Protein 2OI8 (pdb70)

Nearest PDB structures (foldseek):
  2oi8-assembly1_A-2  TM=1.004E+00  e=3.801E-26  Streptomyces coelicolor
  6o6o-assembly1_B  TM=7.204E-01  e=3.032E-04  Mycobacterium tuberculosis
  6wai-assembly1_A  TM=6.339E-01  e=1.138E-02  Vibrio vulnificus
  2hku-assembly1_B  TM=5.748E-01  e=3.021E-02  Rhodococcus jostii RHA1
  9b7y-assembly1_D  TM=5.930E-01  e=1.939E-01  Mycobacterium tuberculosis H37Rv

CATH classification: 1.10.357.10

Sequence (199 aa):
TPRERYRTQVRAEIKDHAWEQIATAGASALSLNAIAKRGSGPALYRYFDGRDELITELIRDAYRSQADSLRAAAASGADLAGLAHALRAWALDDPQRYFLIFGTPVPGYRAPDDITEIAAETAVIVDACAAGTDGAFDAHLDTHRQWADRPAPSSALHRALSFWSRLHGVLSLELAGQFTGGFDSALLFEAELKDLLGP

Foldseek 3Di:
DDDVVVLVVVLVVLLVVQLVCCVPPNQLSRDLVVSCVCPDSVVSCVSPVDSLSSLQVLLLVLLVVLLVLQVVQVVVVHALVSSLVSNLCSCVVDVSSVCSHVNDDRPPHDYDPCSVVSNLSVLSQLVRLVCLDDDDVLVVVVVPPPSHVPPDRSVSVVLSVLSVVQSVVLSVCVSVVPVPPDDDSVVVSVVSSVVSPVD

Structure (mmCIF, N/CA/C/O backbone):
data_2OI8
#
_entry.id   2OI8
#
_cell.length_a   57.434
_cell.length_b   57.434
_cell.length_c   243.668
_cell.angle_alpha   90.00
_cell.angle_beta   90.00
_cell.angle_gamma   120.00
#
_symmetry.space_group_name_H-M   'P 65 2 2'
#
loop_
_entity.id
_entity.type
_entity.pdbx_description
1 polymer 'Putative regulatory protein SCO4313'
2 water water
#
loop_
_atom_site.group_PDB
_atom_site.id
_atom_site.type_symbol
_atom_site.label_atom_id
_atom_site.label_alt_id
_atom_site.label_comp_id
_atom_site.label_asym_id
_atom_site.label_entity_id
_atom_site.label_seq_id
_atom_site.pdbx_PDB_ins_code
_atom_site.Cartn_x
_atom_site.Cartn_y
_atom_site.Cartn_z
_atom_site.occupancy
_atom_site.B_iso_or_equiv
_atom_site.auth_seq_id
_atom_site.auth_comp_id
_atom_site.auth_asym_id
_atom_site.auth_atom_id
_atom_site.pdbx_PDB_model_num
ATOM 1 N N . THR A 1 8 ? -1.221 9.168 113.764 1.00 29.58 8 THR A N 1
ATOM 2 C CA . THR A 1 8 ? -1.161 9.257 112.268 1.00 29.46 8 THR A CA 1
ATOM 3 C C . THR A 1 8 ? -2.132 10.295 111.630 1.00 29.66 8 THR A C 1
ATOM 4 O O . THR A 1 8 ? -1.670 11.179 110.900 1.00 29.98 8 THR A O 1
ATOM 6 N N . PRO A 1 9 ? -3.466 10.189 111.895 1.00 29.51 9 PRO A N 1
ATOM 7 C CA . PRO A 1 9 ? -4.523 11.029 111.269 1.00 28.79 9 PRO A CA 1
ATOM 8 C C . PRO A 1 9 ? -4.422 12.549 111.390 1.00 27.75 9 PRO A C 1
ATOM 9 O O . PRO A 1 9 ? -3.689 13.081 112.235 1.00 27.05 9 PRO A O 1
ATOM 13 N N . ARG A 1 10 ? -5.217 13.199 110.534 1.00 26.68 10 ARG A N 1
ATOM 14 C CA . ARG A 1 10 ? 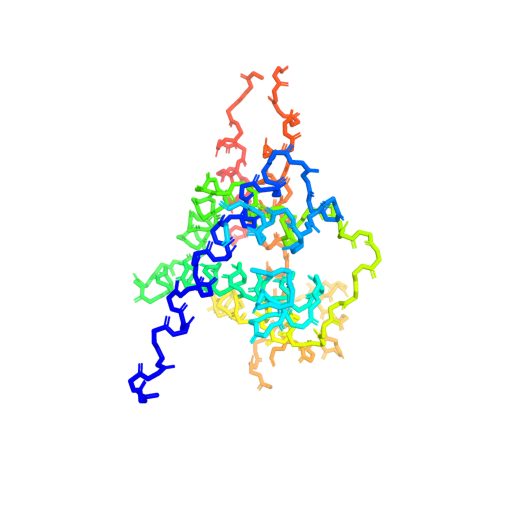-5.279 14.649 110.330 1.00 25.80 10 ARG A CA 1
ATOM 15 C C . ARG A 1 10 ? -5.520 15.479 111.606 1.00 25.10 10 ARG A C 1
ATOM 16 O O . ARG A 1 10 ? -4.692 16.331 111.947 1.00 24.68 10 ARG A O 1
ATOM 24 N N . GLU A 1 11 ? -6.627 15.222 112.315 1.00 24.42 11 GLU A N 1
ATOM 25 C CA . GLU A 1 11 ? -6.899 15.849 113.625 1.00 23.82 11 GLU A CA 1
ATOM 26 C C . GLU A 1 11 ? -5.710 15.666 114.582 1.00 23.22 11 GLU A C 1
ATOM 27 O O . GLU A 1 11 ? -5.870 15.646 115.795 1.00 23.39 11 GLU A O 1
ATOM 33 N N . ARG A 1 12 ? -4.509 15.521 114.036 1.00 22.47 12 ARG A N 1
ATOM 34 C CA . ARG A 1 12 ? -3.323 15.572 114.880 1.00 21.34 12 ARG A CA 1
ATOM 35 C C . ARG A 1 12 ? -2.386 16.763 114.560 1.00 20.43 12 ARG A C 1
ATOM 36 O O . ARG A 1 12 ? -1.152 16.676 114.618 1.00 19.68 12 ARG A O 1
ATOM 44 N N . TYR A 1 13 ? -3.067 17.873 114.217 1.00 18.95 13 TYR A N 1
ATOM 45 C CA . TYR A 1 13 ? -2.658 19.253 114.477 1.00 16.77 13 TYR A CA 1
ATOM 46 C C . TYR A 1 13 ? -2.871 19.576 115.966 1.00 16.63 13 TYR A C 1
ATOM 47 O O . TYR A 1 13 ? -2.430 20.631 116.457 1.00 16.21 13 TYR A O 1
ATOM 56 N N . ARG A 1 14 ? -3.610 18.713 116.669 1.00 16.07 14 ARG A N 1
ATOM 57 C CA . ARG A 1 14 ? -3.679 18.784 118.124 1.00 15.89 14 ARG A CA 1
ATOM 58 C C . ARG A 1 14 ? -2.273 18.767 118.722 1.00 15.24 14 ARG A C 1
ATOM 59 O O . ARG A 1 14 ? -1.995 19.508 119.657 1.00 14.60 14 ARG A O 1
ATOM 67 N N . THR A 1 15 ? -1.389 17.933 118.169 1.00 14.53 15 THR A N 1
ATOM 68 C CA . THR A 1 15 ? -0.023 17.873 118.648 1.00 14.69 15 THR A CA 1
ATOM 69 C C . THR A 1 15 ? 0.630 19.242 118.589 1.00 15.18 15 THR A C 1
ATOM 70 O O . THR A 1 15 ? 1.381 19.613 119.510 1.00 15.77 15 THR A O 1
ATOM 74 N N . GLN A 1 16 ? 0.321 20.002 117.541 1.00 14.79 16 GLN A N 1
ATOM 75 C CA . GLN A 1 16 ? 0.874 21.344 117.404 1.00 15.35 16 GLN A CA 1
ATOM 76 C C . GLN A 1 16 ? 0.284 22.406 118.333 1.00 15.40 16 GLN A C 1
ATOM 77 O O . GLN A 1 16 ? 1.014 23.284 118.809 1.00 15.73 16 GLN A O 1
ATOM 83 N N . VAL A 1 17 ? -1.014 22.346 118.610 1.00 15.25 17 VAL A N 1
ATOM 84 C CA . VAL A 1 17 ? -1.540 23.295 119.575 1.00 15.12 17 VAL A CA 1
ATOM 85 C C . VAL A 1 17 ? -1.001 22.969 120.980 1.00 15.03 17 VAL A C 1
ATOM 86 O O . VAL A 1 17 ? -0.518 23.856 121.687 1.00 14.61 17 VAL A O 1
ATOM 90 N N . ARG A 1 18 ? -0.987 21.686 121.328 1.00 15.06 18 ARG A N 1
ATOM 91 C CA . ARG A 1 18 ? -0.334 21.242 122.558 1.00 15.34 18 ARG A CA 1
ATOM 92 C C . ARG A 1 18 ? 1.096 21.790 122.662 1.00 14.87 18 ARG A C 1
ATOM 93 O O . ARG A 1 18 ? 1.532 22.193 123.742 1.00 14.06 18 ARG A O 1
ATOM 101 N N . ALA A 1 19 ? 1.800 21.838 121.522 1.00 14.77 19 ALA A N 1
ATOM 102 C CA . ALA A 1 19 ? 3.150 22.399 121.484 1.00 14.40 19 ALA A CA 1
ATOM 103 C C . ALA A 1 19 ? 3.138 23.893 121.795 1.00 14.57 19 ALA A C 1
ATOM 104 O O . ALA A 1 19 ? 4.019 24.372 122.494 1.00 14.65 19 ALA A O 1
ATOM 106 N N . GLU A 1 20 ? 2.131 24.619 121.310 1.00 14.95 20 GLU A N 1
ATOM 107 C CA . GLU A 1 20 ? 1.955 26.014 121.706 1.00 16.15 20 GLU A CA 1
ATOM 108 C C . GLU A 1 20 ? 1.614 26.167 123.186 1.00 16.34 20 GLU A C 1
ATOM 109 O O . GLU A 1 20 ? 2.130 27.077 123.846 1.00 16.60 20 GLU A O 1
ATOM 115 N N . ILE A 1 21 ? 0.735 25.290 123.692 1.00 16.46 21 ILE A N 1
ATOM 116 C CA . ILE A 1 21 ? 0.359 25.298 125.097 1.00 16.65 21 ILE A CA 1
ATOM 117 C C . ILE A 1 21 ? 1.627 25.140 125.915 1.00 16.69 21 ILE A C 1
ATOM 118 O O . ILE A 1 21 ? 1.871 25.921 126.837 1.00 16.22 21 ILE A O 1
ATOM 123 N N . LYS A 1 22 ? 2.417 24.119 125.559 1.00 16.50 22 LYS A N 1
ATOM 124 C CA . LYS A 1 22 ? 3.641 23.782 126.279 1.00 16.33 22 LYS A CA 1
ATOM 125 C C . LYS A 1 22 ? 4.626 24.926 126.238 1.00 17.04 22 LYS A C 1
ATOM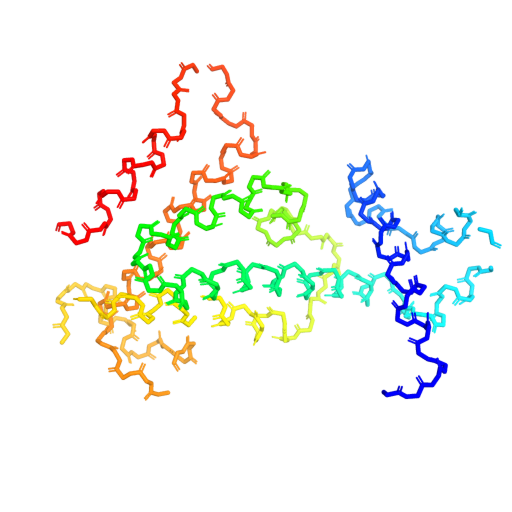 126 O O . LYS A 1 22 ? 5.183 25.279 127.287 1.00 17.00 22 LYS A O 1
ATOM 132 N N . ASP A 1 23 ? 4.808 25.516 125.045 1.00 17.42 23 ASP A N 1
ATOM 133 C CA . ASP A 1 23 ? 5.544 26.767 124.887 1.00 18.27 23 ASP A CA 1
ATOM 134 C C . ASP A 1 23 ? 5.131 27.840 125.889 1.00 18.56 23 ASP A C 1
ATOM 135 O O . ASP A 1 23 ? 5.979 28.335 126.624 1.00 19.64 23 ASP A O 1
ATOM 140 N N . HIS A 1 24 ? 3.852 28.203 125.952 1.00 18.12 24 HIS A N 1
ATOM 141 C CA . HIS A 1 24 ? 3.462 29.235 126.922 1.00 18.23 24 HIS A CA 1
ATOM 142 C C . HIS A 1 24 ? 3.710 28.818 128.353 1.00 17.87 24 HIS A C 1
ATOM 143 O O . HIS A 1 24 ? 3.981 29.669 129.203 1.00 18.64 24 HIS A O 1
ATOM 150 N N . ALA A 1 25 ? 3.638 27.514 128.607 1.00 16.99 25 ALA A N 1
ATOM 151 C CA . ALA A 1 25 ? 3.884 26.964 129.940 1.00 16.35 25 ALA A CA 1
ATOM 152 C C . ALA A 1 25 ? 5.326 27.238 130.382 1.00 16.06 25 ALA A C 1
ATOM 153 O O . ALA A 1 25 ? 5.559 27.599 131.526 1.00 15.79 25 ALA A O 1
ATOM 155 N N . TRP A 1 26 ? 6.289 27.107 129.475 1.00 15.74 26 TRP A N 1
ATOM 156 C CA . TRP A 1 26 ? 7.647 27.488 129.815 1.00 15.47 26 TRP A CA 1
ATOM 157 C C . TRP A 1 26 ? 7.718 28.973 130.196 1.00 15.84 26 TRP A C 1
ATOM 158 O O . TRP A 1 26 ? 8.330 29.302 131.218 1.00 16.07 26 TRP A O 1
ATOM 169 N N . GLU A 1 27 ? 7.067 29.851 129.419 1.00 15.98 27 GLU A N 1
ATOM 170 C CA . GLU A 1 27 ? 7.062 31.303 129.706 1.00 16.56 27 GLU A CA 1
ATOM 171 C C . GLU A 1 27 ? 6.637 31.555 131.154 1.00 16.29 27 GLU A C 1
ATOM 172 O O . GLU A 1 27 ? 7.366 32.213 131.918 1.00 16.02 27 GLU A O 1
ATOM 178 N N . GLN A 1 28 ? 5.470 31.009 131.526 1.00 16.15 28 GLN A N 1
ATOM 179 C CA . GLN A 1 28 ? 4.951 31.104 132.901 1.00 15.97 28 GLN A CA 1
ATOM 180 C C . GLN A 1 28 ? 5.898 30.513 133.931 1.00 15.49 28 GLN A C 1
ATOM 181 O O . GLN A 1 28 ? 5.994 31.028 135.044 1.00 15.55 28 GLN A O 1
ATOM 187 N N . ILE A 1 29 ? 6.561 29.413 133.579 1.00 15.25 29 ILE A N 1
ATOM 188 C CA . ILE A 1 29 ? 7.550 28.803 134.476 1.00 15.37 29 ILE A CA 1
ATOM 189 C C . ILE A 1 29 ? 8.705 29.790 134.611 1.00 15.88 29 ILE A C 1
ATOM 190 O O . ILE A 1 29 ? 9.055 30.199 135.719 1.00 15.48 29 ILE A O 1
ATOM 195 N N . ALA A 1 30 ? 9.258 30.193 133.464 1.00 16.51 30 ALA A N 1
ATOM 196 C CA . ALA A 1 30 ? 10.349 31.158 133.421 1.00 17.23 30 ALA A CA 1
ATOM 197 C C . ALA A 1 30 ? 10.047 32.360 134.306 1.00 17.71 30 ALA A C 1
ATOM 198 O O . ALA A 1 30 ? 10.793 32.641 135.248 1.00 18.49 30 ALA A O 1
ATOM 200 N N . THR A 1 31 ? 8.935 33.033 134.038 1.00 18.15 31 THR A N 1
ATOM 201 C CA . THR A 1 31 ? 8.633 34.283 134.723 1.00 18.64 31 THR A CA 1
ATOM 202 C C . THR A 1 31 ? 8.079 34.101 136.135 1.00 19.19 31 THR A C 1
ATOM 203 O O . THR A 1 31 ? 8.496 34.796 13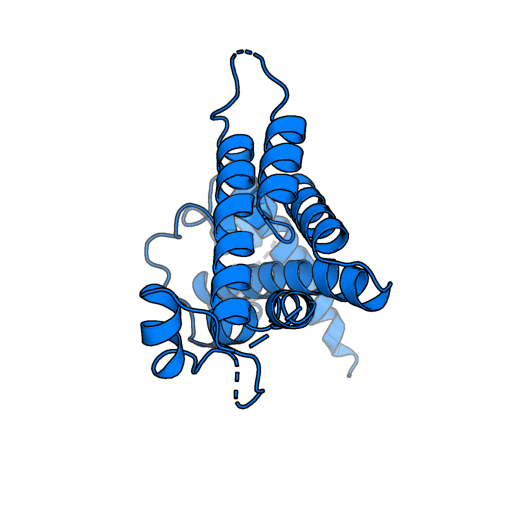7.040 1.00 19.30 31 THR A O 1
ATOM 207 N N . ALA A 1 32 ? 7.183 33.143 136.340 1.00 20.24 32 ALA A N 1
ATOM 208 C CA . ALA A 1 32 ? 6.494 33.028 137.642 1.00 21.27 32 ALA A CA 1
ATOM 209 C C . ALA A 1 32 ? 6.734 31.733 138.428 1.00 21.95 32 ALA A C 1
ATOM 210 O O . ALA A 1 32 ? 6.242 31.586 139.556 1.00 21.94 32 ALA A O 1
ATOM 212 N N . GLY A 1 33 ? 7.483 30.805 137.837 1.00 22.60 33 GLY A N 1
ATOM 213 C CA . GLY A 1 33 ? 7.846 29.558 138.502 1.00 23.32 33 GLY A CA 1
ATOM 214 C C . GLY A 1 33 ? 6.786 28.484 138.385 1.00 24.10 33 GLY A C 1
ATOM 215 O O . GLY A 1 33 ? 5.583 28.759 138.452 1.00 23.97 33 GLY A O 1
ATOM 216 N N . ALA A 1 34 ? 7.236 27.249 138.205 1.00 25.14 34 ALA A N 1
ATOM 217 C CA . ALA A 1 34 ? 6.333 26.105 138.235 1.00 26.56 34 ALA A CA 1
ATOM 218 C C . ALA A 1 34 ? 5.465 26.238 139.482 1.00 27.46 34 ALA A C 1
ATOM 219 O O . ALA A 1 34 ? 5.850 26.935 140.429 1.00 27.98 34 ALA A O 1
ATOM 221 N N . SER A 1 35 ? 4.292 25.605 139.499 1.00 28.26 35 SER A N 1
ATOM 222 C CA . SER A 1 35 ? 3.410 25.648 140.705 1.00 28.52 35 SER A CA 1
ATOM 223 C C . SER A 1 35 ? 2.505 26.876 140.683 1.00 28.38 35 SER A C 1
ATOM 224 O O . SER A 1 35 ? 1.289 26.753 140.852 1.00 28.48 35 SER A O 1
ATOM 227 N N . ALA A 1 36 ? 3.102 28.051 140.467 1.00 28.14 36 ALA A N 1
ATOM 228 C CA . ALA A 1 36 ? 2.341 29.234 140.079 1.00 27.75 36 ALA A CA 1
ATOM 229 C C . ALA A 1 36 ? 1.789 29.017 138.680 1.00 27.43 36 ALA A C 1
ATOM 230 O O . ALA A 1 36 ? 0.912 29.753 138.231 1.00 28.11 36 ALA A O 1
ATOM 232 N N . LEU A 1 37 ? 2.306 27.999 137.997 1.00 26.83 37 LEU A N 1
ATOM 233 C CA . LEU A 1 37 ? 1.891 27.665 136.627 1.00 26.10 37 LEU A CA 1
ATOM 234 C C . LEU A 1 37 ? 0.409 27.273 136.523 1.00 25.37 37 LEU A C 1
ATOM 235 O O . LEU A 1 37 ? -0.040 26.360 137.206 1.00 25.66 37 LEU A O 1
ATOM 240 N N . SER A 1 38 ? -0.344 27.949 135.657 1.00 24.54 38 SER A N 1
ATOM 241 C CA . SER A 1 38 ? -1.800 27.750 135.600 1.00 23.38 38 SER A CA 1
ATOM 242 C C . SER A 1 38 ? -2.420 27.706 134.199 1.00 22.62 38 SER A C 1
ATOM 243 O O . SER A 1 38 ? -2.254 28.627 133.404 1.00 22.78 38 SER A O 1
ATOM 246 N N . LEU A 1 39 ? -3.174 26.645 133.933 1.00 21.71 39 LEU A N 1
ATOM 247 C CA . LEU A 1 39 ? -3.886 26.470 132.675 1.00 21.18 39 LEU A CA 1
ATOM 248 C C . LEU A 1 39 ? -4.828 27.619 132.333 1.00 21.49 39 LEU A C 1
ATOM 249 O O . LEU A 1 39 ? -5.105 27.868 131.157 1.00 21.28 39 LEU A O 1
ATOM 254 N N . ASN A 1 40 ? -5.307 28.322 133.351 1.00 21.46 40 ASN A N 1
ATOM 255 C CA . ASN A 1 40 ? -6.181 29.466 133.129 1.00 21.54 40 ASN A CA 1
ATOM 256 C C . ASN A 1 40 ? -5.510 30.690 132.543 1.00 21.46 40 ASN A C 1
ATOM 257 O O . ASN A 1 40 ? -6.125 31.406 131.747 1.00 21.20 40 ASN A O 1
ATOM 262 N N . ALA A 1 41 ? -4.271 30.941 132.958 1.00 21.28 41 ALA A N 1
ATOM 263 C CA . ALA A 1 41 ? -3.490 32.034 132.410 1.00 21.81 41 ALA A CA 1
ATOM 264 C C . ALA A 1 41 ? -3.126 31.734 130.952 1.00 22.47 41 ALA A C 1
ATOM 265 O O . ALA A 1 41 ? -3.172 32.621 130.096 1.00 22.58 41 ALA A O 1
ATOM 267 N N . ILE A 1 42 ? -2.770 30.476 130.689 1.00 23.03 42 ILE A N 1
ATOM 268 C CA . ILE A 1 42 ? -2.573 29.967 129.333 1.00 23.02 42 ILE A CA 1
ATOM 269 C C . ILE A 1 42 ? -3.819 30.220 128.484 1.00 23.58 42 ILE A C 1
ATOM 270 O O . ILE A 1 42 ? -3.738 30.863 127.440 1.00 23.58 42 ILE A O 1
ATOM 275 N N . ALA A 1 43 ? -4.971 29.732 128.941 1.00 24.38 43 ALA A N 1
ATOM 276 C CA . ALA A 1 43 ? -6.220 29.879 128.199 1.00 25.22 43 ALA A CA 1
ATOM 277 C C . ALA A 1 43 ? -6.468 31.347 127.855 1.00 25.99 43 ALA A C 1
ATOM 278 O O . ALA A 1 43 ? -6.676 31.692 126.685 1.00 26.09 43 ALA A O 1
ATOM 280 N N . LYS A 1 44 ? -6.422 32.202 128.877 1.00 26.86 44 LYS A N 1
ATOM 281 C CA . LYS A 1 44 ? -6.570 33.647 128.699 1.00 27.29 44 LYS A CA 1
ATOM 282 C C . LYS A 1 44 ? -5.488 34.187 127.764 1.00 27.65 44 LYS A C 1
ATOM 283 O O . LYS A 1 44 ? -5.778 35.048 126.934 1.00 27.79 44 LYS A O 1
ATOM 285 N N . ARG A 1 45 ? -4.266 33.652 127.859 1.00 28.12 45 ARG A N 1
ATOM 286 C CA . ARG A 1 45 ? -3.170 34.092 126.976 1.00 28.80 45 ARG A CA 1
ATOM 287 C C . ARG A 1 45 ? -3.409 33.800 125.497 1.00 29.53 45 ARG A C 1
ATOM 288 O O . ARG A 1 45 ? -2.999 34.574 124.631 1.00 29.41 45 ARG A O 1
ATOM 304 N N . GLY A 1 47 ? -6.487 33.317 124.247 1.00 32.70 47 GLY A N 1
ATOM 305 C CA . GLY A 1 47 ? -7.878 33.663 123.939 1.00 33.61 47 GLY A CA 1
ATOM 306 C C . GLY A 1 47 ? -8.825 32.482 123.751 1.00 34.67 47 GLY A C 1
ATOM 307 O O . GLY A 1 47 ? -9.767 32.552 122.957 1.00 34.11 47 GLY A O 1
ATOM 316 N N . SER A 1 49 ? -11.293 29.315 125.745 1.00 36.60 49 SER A N 1
ATOM 317 C CA . SER A 1 49 ? -12.045 29.020 126.965 1.00 36.28 49 SER A CA 1
ATOM 318 C C . SER A 1 49 ? -11.211 28.122 127.892 1.00 35.57 49 SER A C 1
ATOM 319 O O . SER A 1 49 ? -10.546 27.189 127.433 1.00 35.43 49 SER A O 1
ATOM 322 N N . GLY A 1 50 ? -11.227 28.445 129.184 1.00 34.80 50 GLY A N 1
ATOM 323 C CA . GLY A 1 50 ? -10.545 27.658 130.218 1.00 33.86 50 GLY A CA 1
ATOM 324 C C . GLY A 1 50 ? -10.757 26.162 130.063 1.00 32.89 50 GLY A C 1
ATOM 325 O O . GLY A 1 50 ? -9.776 25.409 130.017 1.00 33.00 50 GLY A O 1
ATOM 326 N N . PRO A 1 51 ? -12.040 25.722 130.011 1.00 32.00 51 PRO A N 1
ATOM 327 C CA . PRO A 1 51 ? -12.421 24.365 129.603 1.00 30.98 51 PRO A CA 1
ATOM 328 C C . PRO A 1 51 ? -11.645 23.810 128.394 1.00 29.74 51 PRO A C 1
ATOM 329 O O . PRO A 1 51 ? -11.052 22.742 128.507 1.00 29.91 51 PRO A O 1
ATOM 333 N N . ALA A 1 52 ? -11.646 24.522 127.266 1.00 28.25 52 ALA A N 1
ATOM 334 C CA . ALA A 1 52 ? -10.994 24.044 126.028 1.00 26.63 52 ALA A CA 1
ATOM 335 C C . ALA A 1 52 ? -9.542 23.603 126.256 1.00 25.34 52 ALA A C 1
ATOM 336 O O . ALA A 1 52 ? -9.106 22.565 125.743 1.00 24.95 52 ALA A O 1
ATOM 338 N N . LEU A 1 53 ? -8.823 24.394 127.055 1.00 23.73 53 LEU A N 1
ATOM 339 C CA . LEU A 1 53 ? -7.454 24.103 127.449 1.00 21.77 53 LEU A CA 1
ATOM 340 C C . LEU A 1 53 ? -7.394 22.807 128.250 1.00 20.51 53 LEU A C 1
ATOM 341 O O . LEU A 1 53 ? -6.421 22.062 128.140 1.00 20.26 53 LEU A O 1
ATOM 346 N N . TYR A 1 54 ? -8.437 22.520 129.031 1.00 18.84 54 TYR A N 1
ATOM 347 C CA . TYR A 1 54 ? -8.515 21.238 129.756 1.00 17.69 54 TYR A CA 1
ATOM 348 C C . TYR A 1 54 ? -8.837 20.039 128.858 1.00 16.67 54 TYR A C 1
ATOM 349 O O . TYR A 1 54 ? -8.544 18.900 129.217 1.00 16.34 54 TYR A O 1
ATOM 358 N N . ARG A 1 55 ? -9.423 20.292 127.689 1.00 15.50 55 ARG A N 1
ATOM 359 C CA . ARG A 1 55 ? -9.590 19.239 126.691 1.00 14.57 55 ARG A CA 1
ATOM 360 C C . ARG A 1 55 ? -8.254 18.885 125.989 1.00 13.56 55 ARG A C 1
ATOM 361 O O . ARG A 1 55 ? -8.200 17.938 125.208 1.00 13.11 55 ARG A O 1
ATOM 363 N N . TYR A 1 56 ? -7.192 19.639 126.298 1.00 12.51 56 TYR A N 1
ATOM 364 C CA . TYR A 1 56 ? -5.802 19.287 125.944 1.00 12.01 56 TYR A CA 1
ATOM 365 C C . TYR A 1 56 ? -4.941 18.739 127.093 1.00 11.69 56 TYR A C 1
ATOM 366 O O . TYR A 1 56 ? -4.062 17.913 126.870 1.00 11.83 56 TYR A O 1
ATOM 375 N N . PHE A 1 57 ? -5.149 19.250 128.301 1.00 11.38 57 PHE A N 1
ATOM 376 C CA . PHE A 1 57 ? -4.467 18.742 129.494 1.00 11.17 57 PHE A CA 1
ATOM 377 C C . PHE A 1 57 ? -5.458 18.756 130.629 1.00 11.74 57 PHE A C 1
ATOM 378 O O . PHE A 1 57 ? -5.885 19.823 131.077 1.00 11.87 57 PHE A O 1
ATOM 386 N N . ASP A 1 58 ? -5.847 17.576 131.083 1.00 12.53 58 ASP A N 1
ATOM 387 C CA . ASP A 1 58 ? -6.796 17.508 132.173 1.00 14.18 58 ASP A CA 1
ATOM 388 C C . ASP A 1 58 ? -6.091 17.853 133.487 1.00 14.14 58 ASP A C 1
ATOM 389 O O . ASP A 1 58 ? -5.849 16.976 134.310 1.00 14.87 58 ASP A O 1
ATOM 394 N N . GLY A 1 59 ? -5.734 19.126 133.659 1.00 14.04 59 GLY A N 1
ATOM 395 C CA . GLY A 1 59 ? -5.154 19.604 134.909 1.00 13.45 59 GLY A CA 1
ATOM 396 C C . GLY A 1 59 ? -3.678 19.890 134.837 1.00 13.47 59 GLY A C 1
ATOM 397 O O . GLY A 1 59 ? -2.961 19.324 134.007 1.00 13.32 59 GLY A O 1
ATOM 398 N N . ARG A 1 60 ? -3.232 20.750 135.748 1.00 13.21 60 ARG A N 1
ATOM 399 C CA . ARG A 1 60 ? -1.863 21.201 135.827 1.00 13.41 60 ARG A CA 1
ATOM 400 C C . ARG A 1 60 ? -0.828 20.073 135.926 1.00 12.82 60 ARG A C 1
ATOM 401 O O . ARG A 1 60 ? 0.291 20.207 135.421 1.00 11.96 60 ARG A O 1
ATOM 409 N N . ASP A 1 61 ? -1.176 18.974 136.588 1.00 12.71 61 ASP A N 1
ATOM 410 C CA . ASP A 1 61 ? -0.181 17.912 136.794 1.00 12.53 61 ASP A CA 1
ATOM 411 C C . ASP A 1 61 ? 0.075 17.161 135.508 1.00 11.74 61 ASP A C 1
ATOM 412 O O . ASP A 1 61 ? 1.212 16.809 135.225 1.00 12.23 61 ASP A O 1
ATOM 417 N N . GLU A 1 62 ? -0.984 16.940 134.736 1.00 10.38 62 GLU A N 1
ATOM 418 C CA . GLU A 1 62 ? -0.873 16.393 133.383 1.00 9.88 62 GLU A CA 1
ATOM 419 C C . GLU A 1 62 ? 0.042 17.223 132.481 1.00 8.79 62 GLU A C 1
ATOM 420 O O . GLU A 1 62 ? 0.814 16.673 131.691 1.00 8.51 62 GLU A O 1
ATOM 426 N N . LEU A 1 63 ? -0.061 18.544 132.598 1.00 7.38 63 LEU A N 1
ATOM 427 C CA . LEU A 1 63 ? 0.785 19.422 131.847 1.00 6.27 63 LEU A CA 1
ATOM 428 C C . LEU A 1 63 ? 2.204 19.325 132.373 1.00 6.45 63 LEU A C 1
ATOM 429 O O . LEU A 1 63 ? 3.132 19.183 131.585 1.00 5.91 63 LEU A O 1
ATOM 434 N N . ILE A 1 64 ? 2.375 19.385 133.698 1.00 6.85 64 ILE A N 1
ATOM 435 C CA . ILE A 1 64 ? 3.708 19.307 134.285 1.00 7.31 64 ILE A CA 1
ATOM 436 C C . ILE A 1 64 ? 4.341 18.004 133.819 1.00 7.74 64 ILE A C 1
ATOM 437 O O . ILE A 1 64 ? 5.464 18.003 133.269 1.00 7.32 64 ILE A O 1
ATOM 442 N N . THR A 1 65 ? 3.590 16.909 134.005 1.00 7.52 65 THR A N 1
ATOM 443 C CA . THR A 1 65 ? 4.056 15.578 133.658 1.00 8.19 65 THR A CA 1
ATOM 444 C C . THR A 1 65 ? 4.652 15.568 132.266 1.00 9.25 65 THR A C 1
ATOM 445 O O . THR A 1 65 ? 5.756 15.072 132.109 1.00 10.09 65 THR A O 1
ATOM 449 N N . GLU A 1 66 ? 3.935 16.126 131.283 1.00 10.03 66 GLU A N 1
ATOM 450 C CA . GLU A 1 66 ? 4.395 16.179 129.881 1.00 10.95 66 GLU A CA 1
ATOM 451 C C . GLU A 1 66 ? 5.660 17.027 129.671 1.00 10.72 66 GLU A C 1
ATOM 452 O O . GLU A 1 66 ? 6.527 16.685 128.843 1.00 10.64 66 GLU A O 1
ATOM 458 N N . LEU A 1 67 ? 5.736 18.150 130.382 1.00 10.38 67 LEU A N 1
ATOM 459 C CA . LEU A 1 67 ? 6.938 18.975 130.357 1.00 10.28 67 LEU A CA 1
ATOM 460 C C . LEU A 1 67 ? 8.125 18.182 130.933 1.00 10.59 67 LEU A C 1
ATOM 461 O O . LEU A 1 67 ? 9.193 18.149 130.332 1.00 10.31 67 LEU A O 1
ATOM 466 N N . ILE A 1 68 ? 7.921 17.510 132.066 1.00 11.32 68 ILE A N 1
ATOM 467 C CA . ILE A 1 68 ? 8.966 16.616 132.623 1.00 12.14 68 ILE A CA 1
ATOM 468 C C . ILE A 1 68 ? 9.428 15.514 131.625 1.00 13.11 68 ILE A C 1
ATOM 469 O O . ILE A 1 68 ? 10.636 15.320 131.434 1.00 13.61 68 ILE A O 1
ATOM 474 N N . ARG A 1 69 ? 8.478 14.850 130.965 1.00 13.92 69 ARG A N 1
ATOM 475 C CA . ARG A 1 69 ? 8.748 13.817 129.938 1.00 15.10 69 ARG A CA 1
ATOM 476 C C . ARG A 1 69 ? 9.564 14.375 128.763 1.00 14.49 69 ARG A C 1
ATOM 477 O O . ARG A 1 69 ? 10.542 13.743 128.311 1.00 14.84 69 ARG A O 1
ATOM 485 N N . ASP A 1 70 ? 9.156 15.557 128.289 1.00 13.62 70 ASP A N 1
ATOM 486 C CA . ASP A 1 70 ? 9.821 16.264 127.201 1.00 12.87 70 ASP A CA 1
ATOM 487 C C . ASP A 1 70 ? 11.236 16.601 127.588 1.00 12.56 70 ASP A C 1
ATOM 488 O O . ASP A 1 70 ? 12.143 16.506 126.764 1.00 12.04 70 ASP A O 1
ATOM 493 N N . ALA A 1 71 ? 11.414 17.003 128.847 1.00 12.27 71 ALA A N 1
ATOM 494 C CA . ALA A 1 71 ? 12.734 17.397 129.355 1.00 12.65 71 ALA A CA 1
ATOM 495 C C . ALA A 1 71 ? 13.693 16.201 129.335 1.00 12.97 71 ALA A C 1
ATOM 496 O O . ALA A 1 71 ? 14.783 16.290 128.754 1.00 13.07 71 ALA A O 1
ATOM 498 N N . TYR A 1 72 ? 13.264 15.086 129.935 1.00 13.39 72 TYR A N 1
ATOM 499 C CA . TYR A 1 72 ? 14.039 13.837 129.943 1.00 13.72 72 TYR A CA 1
ATOM 500 C C . TYR A 1 72 ? 14.375 13.376 128.544 1.00 14.22 72 TYR A C 1
ATOM 501 O O . TYR A 1 72 ? 15.494 12.910 128.298 1.00 14.29 72 TYR A O 1
ATOM 510 N N . ARG A 1 73 ? 13.421 13.539 127.627 1.00 14.61 73 ARG A N 1
ATOM 511 C CA . ARG A 1 73 ? 13.586 13.023 126.274 1.00 15.63 73 ARG A CA 1
ATOM 512 C C . ARG A 1 73 ? 14.682 13.761 125.493 1.00 15.50 73 ARG A C 1
ATOM 513 O O . ARG A 1 73 ? 15.443 13.141 124.739 1.00 15.50 73 ARG A O 1
ATOM 521 N N . SER A 1 74 ? 14.778 15.072 125.687 1.00 14.97 74 SER A N 1
ATOM 522 C CA . SER A 1 74 ? 15.834 15.823 125.045 1.00 15.46 74 SER A CA 1
ATOM 523 C C . SER A 1 74 ? 17.172 15.606 125.749 1.00 15.31 74 SER A C 1
ATOM 524 O O . SER A 1 74 ? 18.223 15.683 125.119 1.00 16.01 74 SER A O 1
ATOM 527 N N . GLN A 1 75 ? 17.154 15.324 127.046 1.00 14.74 75 GLN A N 1
ATOM 528 C CA . GLN A 1 75 ? 18.405 14.964 127.699 1.00 14.29 75 GLN A CA 1
ATOM 529 C C . GLN A 1 75 ? 18.949 13.648 127.104 1.00 14.02 75 GLN A C 1
ATOM 530 O O . GLN A 1 75 ? 20.148 13.506 126.837 1.00 13.36 75 GLN A O 1
ATOM 536 N N . ALA A 1 76 ? 18.047 12.701 126.887 1.00 14.02 76 ALA A N 1
ATOM 537 C CA . ALA A 1 76 ? 18.406 11.418 126.305 1.00 14.46 76 ALA A CA 1
ATOM 538 C C . ALA A 1 76 ? 18.893 11.576 124.857 1.00 14.95 76 ALA A C 1
ATOM 539 O O . ALA A 1 76 ? 19.817 10.875 124.437 1.00 15.51 76 ALA A O 1
ATOM 541 N N . ASP A 1 77 ? 18.291 12.501 124.105 1.00 15.04 77 ASP A N 1
ATOM 542 C CA . ASP A 1 77 ? 18.635 12.684 122.703 1.00 1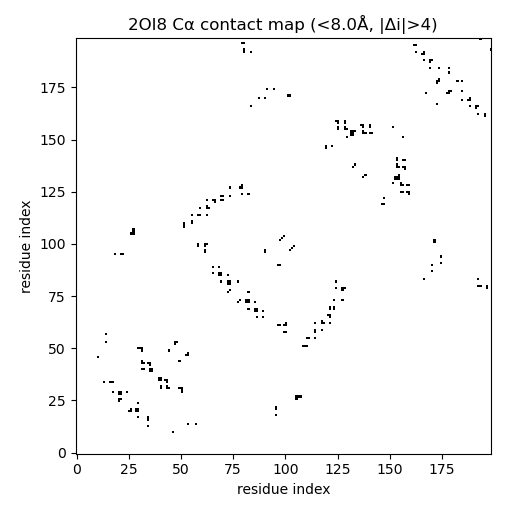4.93 77 ASP A CA 1
ATOM 543 C C . ASP A 1 77 ? 20.039 13.230 122.605 1.00 15.04 77 ASP A C 1
ATOM 544 O O . ASP A 1 77 ? 20.851 12.754 121.815 1.00 15.03 77 ASP A O 1
ATOM 549 N N . SER A 1 78 ? 20.320 14.232 123.427 1.00 15.29 78 SER A N 1
ATOM 550 C CA . SER A 1 78 ? 21.635 14.822 123.496 1.00 15.85 78 SER A CA 1
ATOM 551 C C . SER A 1 78 ? 22.692 13.739 123.726 1.00 15.73 78 SER A C 1
ATOM 552 O O . SER A 1 78 ? 23.665 13.638 122.974 1.00 16.07 78 SER A O 1
ATOM 555 N N . LEU A 1 79 ? 22.474 12.906 124.734 1.00 15.29 79 LEU A N 1
ATOM 556 C CA . LEU A 1 79 ? 23.427 11.859 125.082 1.00 15.30 79 LEU A CA 1
ATOM 557 C C . LEU A 1 79 ? 23.494 10.702 124.099 1.00 15.44 79 LEU A C 1
ATOM 558 O O . LEU A 1 79 ? 24.565 10.143 123.875 1.00 15.22 79 LEU A O 1
ATOM 563 N N . ARG A 1 80 ? 22.355 10.337 123.522 1.00 15.52 80 ARG A N 1
ATOM 564 C CA . ARG A 1 80 ? 22.341 9.307 122.510 1.00 15.71 80 ARG A CA 1
ATOM 565 C C . ARG A 1 80 ? 23.178 9.716 121.306 1.00 15.32 80 ARG A C 1
ATOM 566 O O . ARG A 1 80 ? 24.018 8.936 120.843 1.00 15.14 80 ARG A O 1
ATOM 574 N N . ALA A 1 81 ? 22.978 10.947 120.833 1.00 15.07 81 ALA A N 1
ATOM 575 C CA . ALA A 1 81 ? 23.711 11.468 119.677 1.00 14.56 81 ALA A CA 1
ATOM 576 C C . ALA A 1 81 ? 25.223 11.401 119.906 1.00 14.63 81 ALA A C 1
ATOM 577 O O . ALA A 1 81 ? 25.995 11.090 118.989 1.00 15.01 81 ALA A O 1
ATOM 579 N N . ALA A 1 82 ? 25.639 11.666 121.140 1.00 14.80 82 ALA A N 1
ATOM 580 C CA . ALA A 1 82 ? 27.053 11.607 121.512 1.00 14.68 82 ALA A CA 1
ATOM 581 C C . ALA A 1 82 ? 27.630 10.175 121.452 1.00 14.71 82 ALA A C 1
ATOM 582 O O . ALA A 1 82 ? 28.720 9.965 120.910 1.00 15.73 82 ALA A O 1
ATOM 584 N N . ALA A 1 83 ? 26.889 9.189 121.959 1.00 14.40 83 ALA A N 1
ATOM 585 C CA . ALA A 1 83 ? 27.349 7.801 121.944 1.00 14.26 83 ALA A CA 1
ATOM 586 C C . ALA A 1 83 ? 27.273 7.230 120.522 1.00 14.35 83 ALA A C 1
ATOM 587 O O . ALA A 1 83 ? 28.130 6.443 120.098 1.00 13.61 83 ALA A O 1
ATOM 589 N N . ALA A 1 84 ? 26.242 7.663 119.799 1.00 14.83 84 ALA A N 1
ATOM 590 C CA . ALA A 1 84 ? 26.020 7.292 118.417 1.00 15.21 84 ALA A CA 1
ATOM 591 C C . ALA A 1 84 ? 27.121 7.836 117.498 1.00 15.97 84 ALA A C 1
ATOM 592 O O . ALA A 1 84 ? 27.389 7.242 116.449 1.00 16.11 84 ALA A O 1
ATOM 594 N N . SER A 1 85 ? 27.762 8.944 117.884 1.00 16.36 85 SER A N 1
ATOM 595 C CA . SER A 1 85 ? 28.928 9.451 117.142 1.00 17.09 85 SER A CA 1
ATOM 596 C C . SER A 1 85 ? 30.246 8.887 117.680 1.00 17.58 85 SER A C 1
ATOM 597 O O . SER A 1 85 ? 31.310 9.463 117.443 1.00 17.38 85 SER A O 1
ATOM 600 N N . GLY A 1 86 ? 30.170 7.791 118.433 1.00 18.35 86 GLY A N 1
ATOM 601 C CA . GLY A 1 86 ? 31.356 7.118 118.970 1.00 19.27 86 GLY A CA 1
ATOM 602 C C . GLY A 1 86 ? 32.106 7.860 120.070 1.00 20.00 86 GLY A C 1
ATOM 603 O O . GLY A 1 86 ? 33.262 7.537 120.354 1.00 19.65 86 GLY A O 1
ATOM 604 N N . ALA A 1 87 ? 31.460 8.848 120.695 1.00 20.89 87 ALA A N 1
ATOM 605 C CA . ALA A 1 87 ? 32.096 9.599 121.787 1.00 21.83 87 ALA A CA 1
ATOM 606 C C . ALA A 1 87 ? 32.258 8.722 123.023 1.00 22.47 87 ALA A C 1
ATOM 607 O O . ALA A 1 87 ? 31.504 7.759 123.226 1.00 22.87 87 ALA A O 1
ATOM 609 N N . ASP A 1 88 ? 33.264 9.044 123.826 1.00 22.72 88 ASP A N 1
ATOM 610 C CA . ASP A 1 88 ? 33.496 8.367 125.096 1.00 23.24 88 ASP A CA 1
ATOM 611 C C . ASP A 1 88 ? 32.905 9.258 126.203 1.00 22.74 88 ASP A C 1
ATOM 612 O O . ASP A 1 88 ? 32.211 10.251 125.913 1.00 22.57 88 ASP A O 1
ATOM 617 N N . LEU A 1 89 ? 33.198 8.919 127.461 1.00 21.90 89 LEU A N 1
ATOM 618 C CA . LEU A 1 89 ? 32.689 9.678 128.612 1.00 21.24 89 LEU A CA 1
ATOM 619 C C . LEU A 1 89 ? 32.911 11.185 128.485 1.00 20.36 89 LEU A C 1
ATOM 620 O O . LEU A 1 89 ? 32.020 11.971 128.806 1.00 20.22 89 LEU A O 1
ATOM 625 N N . ALA A 1 90 ? 34.092 11.579 128.013 1.00 19.43 90 ALA A N 1
ATOM 626 C CA . ALA A 1 90 ? 34.378 12.988 127.768 1.00 18.30 90 ALA A CA 1
ATOM 627 C C . ALA A 1 90 ? 33.288 13.585 126.881 1.00 17.42 90 ALA A C 1
ATOM 628 O O . ALA A 1 90 ? 32.674 14.575 127.247 1.00 17.63 90 ALA A O 1
ATOM 630 N N . GLY A 1 91 ? 33.011 12.949 125.748 1.00 16.26 91 GLY A N 1
ATOM 631 C CA . GLY A 1 91 ? 32.056 13.488 124.787 1.00 15.24 91 GLY A CA 1
ATOM 632 C C . GLY A 1 91 ? 30.679 13.585 125.395 1.00 14.80 91 GLY A C 1
ATOM 633 O O . GLY A 1 91 ? 29.942 14.553 125.152 1.00 15.43 91 GLY A O 1
ATOM 634 N N . LEU A 1 92 ? 30.353 12.576 126.201 1.00 13.65 92 LEU A N 1
ATOM 635 C CA . LEU A 1 92 ? 29.080 12.481 126.892 1.00 12.41 92 LEU A CA 1
ATOM 636 C C . LEU A 1 92 ? 28.935 13.593 127.935 1.00 11.98 92 LEU A C 1
ATOM 637 O O . LEU A 1 92 ? 27.903 14.239 128.011 1.00 11.58 92 LEU A O 1
ATOM 642 N N . ALA A 1 93 ? 29.988 13.811 128.717 1.00 11.61 93 ALA A N 1
ATOM 643 C CA . ALA A 1 93 ? 30.066 14.913 129.650 1.00 11.76 93 ALA A CA 1
ATOM 644 C C . ALA A 1 93 ? 29.828 16.269 128.954 1.00 12.28 93 ALA A C 1
ATOM 645 O O . ALA A 1 93 ? 29.082 17.121 129.457 1.00 12.96 93 ALA A O 1
ATOM 647 N N . HIS A 1 94 ? 30.427 16.462 127.790 1.00 12.23 94 HIS A N 1
ATOM 648 C CA . HIS A 1 94 ? 30.234 17.702 127.051 1.00 12.64 94 HIS A CA 1
ATOM 649 C C . HIS A 1 94 ? 28.850 17.865 126.455 1.00 12.30 94 HIS A C 1
ATOM 650 O O . HIS A 1 94 ? 28.345 18.983 126.353 1.00 12.65 94 HIS A O 1
ATOM 657 N N . ALA A 1 95 ? 28.253 16.751 126.048 1.00 11.84 95 ALA A N 1
ATOM 658 C CA . ALA A 1 95 ? 26.860 16.736 125.604 1.00 11.82 95 ALA A CA 1
ATOM 659 C C . ALA A 1 95 ? 25.956 17.230 126.760 1.00 11.32 95 ALA A C 1
ATOM 660 O O . ALA A 1 95 ? 25.093 18.115 126.589 1.00 11.03 95 ALA A O 1
ATOM 662 N N . LEU A 1 96 ? 26.202 16.680 127.936 1.00 10.62 96 LEU A N 1
ATOM 663 C CA . LEU A 1 96 ? 25.406 17.012 129.112 1.00 11.51 96 LEU A CA 1
ATOM 664 C C . LEU A 1 96 ? 25.524 18.502 129.486 1.00 10.75 96 LEU A C 1
ATOM 665 O O . LEU A 1 96 ? 24.536 19.094 129.894 1.00 9.88 96 LEU A O 1
ATOM 670 N N . ARG A 1 97 ? 26.726 19.087 129.311 1.00 10.80 97 ARG A N 1
ATOM 671 C CA . ARG A 1 97 ? 26.999 20.476 129.700 1.00 10.10 97 ARG A CA 1
ATOM 672 C C . ARG A 1 97 ? 26.180 21.424 128.852 1.00 9.79 97 ARG A C 1
ATOM 673 O O . ARG A 1 97 ? 25.514 22.330 129.380 1.00 9.99 97 ARG A O 1
ATOM 681 N N . ALA A 1 98 ? 26.209 21.186 127.548 1.00 9.62 98 ALA A N 1
ATOM 682 C CA . ALA A 1 98 ? 25.550 22.058 126.565 1.00 9.70 98 ALA A CA 1
ATOM 683 C C . ALA A 1 98 ? 24.038 21.961 126.659 1.00 9.64 98 ALA A C 1
ATOM 684 O O . ALA A 1 98 ? 23.337 22.974 126.597 1.00 9.45 98 ALA A O 1
ATOM 686 N N . TRP A 1 99 ? 23.543 20.736 126.815 1.00 9.81 99 TRP A N 1
ATOM 687 C CA . TRP A 1 99 ? 22.125 20.518 127.058 1.00 9.92 99 TRP A CA 1
ATOM 688 C C . TRP A 1 99 ? 21.697 21.300 128.319 1.00 10.48 99 TRP A C 1
ATOM 689 O O . TRP A 1 99 ? 20.669 22.005 128.313 1.00 11.09 99 TRP A O 1
ATOM 700 N N . ALA A 1 100 ? 22.476 21.172 129.394 1.00 9.68 100 ALA A N 1
ATOM 701 C CA . ALA A 1 100 ? 22.220 21.928 130.616 1.00 8.98 100 ALA A CA 1
ATOM 702 C C . ALA A 1 100 ? 22.266 23.429 130.349 1.00 8.74 100 ALA A C 1
ATOM 703 O O . ALA A 1 100 ? 21.338 24.170 130.688 1.00 8.78 100 ALA A O 1
ATOM 705 N N . LEU A 1 101 ? 23.342 23.889 129.743 1.00 8.62 101 LEU A N 1
ATOM 706 C CA . LEU A 1 101 ? 23.496 25.325 129.581 1.00 9.07 101 LEU A CA 1
ATOM 707 C C . LEU A 1 101 ? 22.578 25.849 128.492 1.00 8.74 101 LEU A C 1
ATOM 708 O O . LEU A 1 101 ? 22.258 27.030 128.461 1.00 8.84 101 LEU A O 1
ATOM 713 N N . ASP A 1 102 ? 22.127 24.977 127.607 1.00 9.36 102 ASP A N 1
ATOM 714 C CA . ASP A 1 102 ? 21.299 25.456 126.501 1.00 9.76 102 ASP A CA 1
ATOM 715 C C . ASP A 1 102 ? 19.945 25.933 127.022 1.00 9.38 102 ASP A C 1
ATOM 716 O O . ASP A 1 102 ? 19.337 26.787 126.415 1.00 9.97 102 ASP A O 1
ATOM 721 N N . ASP A 1 103 ? 19.497 25.398 128.158 1.00 9.39 103 ASP A N 1
ATOM 722 C CA . ASP A 1 103 ? 18.153 25.693 128.688 1.00 8.68 103 ASP A CA 1
ATOM 723 C C . ASP A 1 103 ? 18.086 25.424 130.189 1.00 8.44 103 ASP A C 1
ATOM 724 O O . ASP A 1 103 ? 17.596 24.370 130.616 1.00 7.85 103 ASP A O 1
ATOM 729 N N . PRO A 1 104 ? 18.562 26.382 131.003 1.00 8.49 104 PRO A N 1
ATOM 730 C CA . PRO A 1 104 ? 18.586 26.179 132.449 1.00 9.18 104 PRO A CA 1
ATOM 731 C C . PRO A 1 104 ? 17.219 25.856 133.056 1.00 9.82 104 PRO A C 1
ATOM 732 O O . PRO A 1 104 ? 17.141 25.059 134.033 1.00 10.24 104 PRO A O 1
ATOM 736 N N . GLN A 1 105 ? 16.158 26.444 132.498 1.00 9.76 105 GLN A N 1
ATOM 737 C CA . GLN A 1 105 ? 14.820 26.242 133.033 1.00 10.38 105 GLN A CA 1
ATOM 738 C C . GLN A 1 105 ? 14.431 24.797 132.870 1.00 10.61 105 GLN A C 1
ATOM 739 O O . GLN A 1 105 ? 13.851 24.201 133.785 1.00 10.83 105 GLN A O 1
ATOM 745 N N . ARG A 1 106 ? 14.778 24.226 131.717 1.00 10.06 106 ARG A N 1
ATOM 746 C CA . ARG A 1 106 ? 14.521 22.819 131.488 1.00 9.62 106 ARG A CA 1
ATOM 747 C C . ARG A 1 106 ? 15.341 21.940 132.453 1.00 9.79 106 ARG A C 1
ATOM 748 O O . ARG A 1 106 ? 14.821 20.966 132.998 1.00 10.46 106 ARG A O 1
ATOM 756 N N . TYR A 1 107 ? 16.604 22.298 132.689 1.00 9.39 107 TYR A N 1
ATOM 757 C CA . TYR A 1 107 ? 17.464 21.556 133.600 1.00 8.65 107 TYR A CA 1
ATOM 758 C C . TYR A 1 107 ? 16.817 21.492 134.987 1.00 9.05 107 TYR A C 1
ATOM 759 O O . TYR A 1 107 ? 16.744 20.420 135.614 1.00 8.78 107 TYR A O 1
ATOM 768 N N . PHE A 1 108 ? 16.323 22.637 135.446 1.00 9.01 108 PHE A N 1
ATOM 769 C CA . PHE A 1 108 ? 15.826 22.746 136.805 1.00 9.88 108 PHE A CA 1
ATOM 770 C C . PHE A 1 108 ? 14.464 22.134 137.029 1.00 9.92 108 PHE A C 1
ATOM 771 O O . PHE A 1 108 ? 14.129 21.783 138.150 1.00 9.08 108 PHE A O 1
ATOM 779 N N . LEU A 1 109 ? 13.680 21.990 135.967 1.00 10.15 109 LEU A N 1
ATOM 780 C CA . LEU A 1 109 ? 12.419 21.289 136.097 1.00 10.70 109 LEU A CA 1
ATOM 781 C C . LEU A 1 109 ? 12.699 19.807 136.491 1.00 11.03 109 LEU A C 1
ATOM 782 O O . LEU A 1 109 ? 11.967 19.216 137.277 1.00 11.26 109 LEU A O 1
ATOM 787 N N . ILE A 1 110 ? 13.776 19.221 135.968 1.00 11.00 110 ILE A N 1
ATOM 788 C CA . ILE A 1 110 ? 14.199 17.879 136.386 1.00 10.78 110 ILE A CA 1
ATOM 789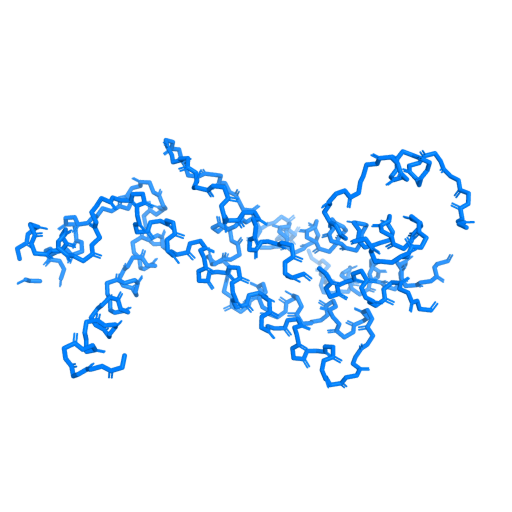 C C . ILE A 1 110 ? 15.055 17.938 137.668 1.00 10.20 110 ILE A C 1
ATOM 790 O O . ILE A 1 110 ? 14.781 17.238 138.636 1.00 10.43 110 ILE A O 1
ATOM 795 N N . PHE A 1 111 ? 16.119 18.746 137.650 1.00 9.06 111 PHE A N 1
ATOM 796 C CA . PHE A 1 111 ? 17.169 18.625 138.662 1.00 8.20 111 PHE A CA 1
ATOM 797 C C . PHE A 1 111 ? 17.102 19.627 139.803 1.00 7.64 111 PHE A C 1
ATOM 798 O O . PHE A 1 111 ? 17.901 19.567 140.720 1.00 7.76 111 PHE A O 1
ATOM 806 N N . GLY A 1 112 ? 16.137 20.530 139.748 1.00 7.51 112 GLY A N 1
ATOM 807 C CA . GLY A 1 112 ? 16.064 21.625 140.674 1.00 7.89 112 GLY A CA 1
ATOM 808 C C . GLY A 1 112 ? 14.972 21.419 141.700 1.00 8.99 112 GLY A C 1
ATOM 809 O O . GLY A 1 112 ? 14.653 20.287 142.096 1.00 9.47 112 GLY A O 1
ATOM 810 N N . THR A 1 113 ? 14.413 22.528 142.154 1.00 9.00 113 THR A N 1
ATOM 811 C CA . THR A 1 113 ? 13.432 22.512 143.204 1.00 9.02 113 THR A CA 1
ATOM 812 C C . THR A 1 113 ? 12.167 21.780 142.759 1.00 9.77 113 THR A C 1
ATOM 813 O O . THR A 1 113 ? 11.549 22.155 141.771 1.00 9.24 113 THR A O 1
ATOM 817 N N . PRO A 1 114 ? 11.763 20.743 143.510 1.00 10.76 114 PRO A N 1
ATOM 818 C CA . PRO A 1 114 ? 10.575 19.967 143.145 1.00 11.95 114 PRO A CA 1
ATOM 819 C C . PRO A 1 114 ? 9.332 20.870 143.095 1.00 13.40 114 PRO A C 1
ATOM 820 O O . PRO A 1 114 ? 9.269 21.881 143.804 1.00 13.32 114 PRO A O 1
ATOM 824 N N . VAL A 1 115 ? 8.337 20.520 142.287 1.00 14.96 115 VAL A N 1
ATOM 825 C CA . VAL A 1 115 ? 7.148 21.354 142.238 1.00 16.64 115 VAL A CA 1
ATOM 826 C C . VAL A 1 115 ? 6.209 20.939 143.362 1.00 18.16 115 VAL A C 1
ATOM 827 O O . VAL A 1 115 ? 5.834 19.779 143.450 1.00 18.14 115 VAL A O 1
ATOM 831 N N . PRO A 1 116 ? 5.880 21.884 144.266 1.00 20.21 116 PRO A N 1
ATOM 832 C CA . PRO A 1 116 ? 5.073 21.579 145.451 1.00 21.17 116 PRO A CA 1
ATOM 833 C C . PRO A 1 116 ? 3.729 21.068 145.048 1.00 22.30 116 PRO A C 1
ATOM 834 O O . PRO A 1 116 ? 3.100 21.634 144.158 1.00 22.49 116 PRO A O 1
ATOM 838 N N . GLY A 1 117 ? 3.306 19.992 145.700 1.00 23.74 117 GLY A N 1
ATOM 839 C CA . GLY A 1 117 ? 1.997 19.402 145.454 1.00 25.02 117 GLY A CA 1
ATOM 840 C C . GLY A 1 117 ? 1.992 18.366 144.338 1.00 26.06 117 GLY A C 1
ATOM 841 O O . GLY A 1 117 ? 1.117 17.485 144.321 1.00 26.43 117 GLY A O 1
ATOM 842 N N . TYR A 1 118 ? 2.961 18.458 143.419 1.00 25.91 118 TYR A N 1
ATOM 843 C CA . TYR A 1 118 ? 2.998 17.586 142.251 1.00 26.40 118 TYR A CA 1
ATOM 844 C C . TYR A 1 118 ? 3.631 16.231 142.555 1.00 28.40 118 TYR A C 1
ATOM 845 O O . TYR A 1 118 ? 4.783 16.163 143.005 1.00 28.50 118 TYR A O 1
ATOM 854 N N . ARG A 1 119 ? 2.889 15.156 142.284 1.00 30.92 119 ARG A N 1
ATOM 855 C CA . ARG A 1 119 ? 3.457 13.802 142.323 1.00 33.60 119 ARG A CA 1
ATOM 856 C C . ARG A 1 119 ? 3.446 13.215 140.915 1.00 35.02 119 ARG A C 1
ATOM 857 O O . ARG A 1 119 ? 2.405 13.189 140.256 1.00 35.40 119 ARG A O 1
ATOM 865 N N . ALA A 1 120 ? 4.610 12.773 140.452 1.00 36.84 120 ALA A N 1
ATOM 866 C CA . ALA A 1 120 ? 4.759 12.218 139.107 1.00 38.77 120 ALA A CA 1
ATOM 867 C C . ALA A 1 120 ? 4.156 10.812 138.971 1.00 40.34 120 ALA A C 1
ATOM 868 O O . ALA A 1 120 ? 4.016 10.092 139.970 1.00 40.53 120 ALA A O 1
ATOM 870 N N . PRO A 1 121 ? 3.778 10.420 137.735 1.00 41.79 121 PRO A N 1
ATOM 871 C CA . PRO A 1 121 ? 3.531 9.001 137.485 1.00 42.94 121 PRO A CA 1
ATOM 872 C C . PRO A 1 121 ? 4.877 8.265 137.399 1.00 44.22 121 PRO A C 1
ATOM 873 O O . PRO A 1 121 ? 5.876 8.854 136.951 1.00 44.42 121 PRO A O 1
ATOM 877 N N . ASP A 1 122 ? 4.899 6.999 137.819 1.00 45.50 122 ASP A N 1
ATOM 878 C CA . ASP A 1 122 ? 6.131 6.189 137.891 1.00 46.77 122 ASP A CA 1
ATOM 879 C C . ASP A 1 122 ? 7.022 6.198 136.634 1.00 47.70 122 ASP A C 1
ATOM 880 O O . ASP A 1 122 ? 8.219 5.887 136.718 1.00 47.71 122 ASP A O 1
ATOM 885 N N . ASP A 1 123 ? 6.442 6.562 135.486 1.00 49.00 123 ASP A N 1
ATOM 886 C CA . ASP A 1 123 ? 7.146 6.535 134.187 1.00 50.18 123 ASP A CA 1
ATOM 887 C C . ASP A 1 123 ? 7.992 7.779 133.856 1.00 50.97 123 ASP A C 1
ATOM 888 O O . ASP A 1 123 ? 8.446 7.946 132.711 1.00 51.23 123 ASP A O 1
ATOM 89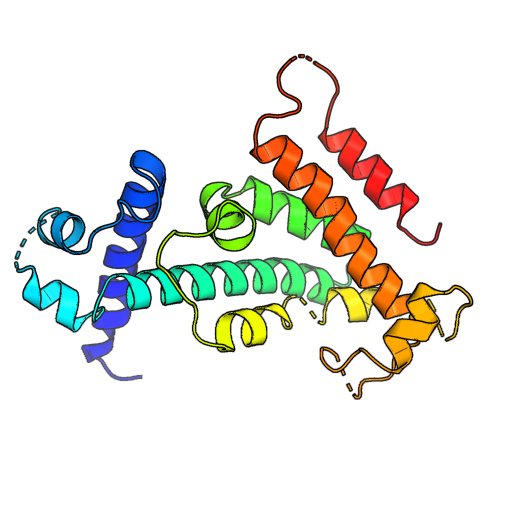3 N N . ILE A 1 124 ? 8.190 8.655 134.844 1.00 51.83 124 ILE A N 1
ATOM 894 C CA . ILE A 1 124 ? 9.126 9.776 134.694 1.00 52.36 124 ILE A CA 1
ATOM 895 C C . ILE A 1 124 ? 10.520 9.290 135.085 1.00 52.76 124 ILE A C 1
ATOM 896 O O . ILE A 1 124 ? 11.513 9.726 134.504 1.00 53.32 124 ILE A O 1
ATOM 898 N N . THR A 1 125 ? 10.592 8.378 136.058 1.00 52.90 125 THR A N 1
ATOM 899 C CA . THR A 1 125 ? 11.852 7.680 136.345 1.00 52.93 125 THR A CA 1
ATOM 900 C C . THR A 1 125 ? 12.082 6.556 135.328 1.00 52.85 125 THR A C 1
ATOM 901 O O . THR A 1 125 ? 13.226 6.297 134.944 1.00 52.94 125 THR A O 1
ATOM 905 N N . GLU A 1 126 ? 11.001 5.888 134.906 1.00 52.57 126 GLU A N 1
ATOM 906 C CA . GLU A 1 126 ? 11.077 4.845 133.863 1.00 52.21 126 GLU A CA 1
ATOM 907 C C . GLU A 1 126 ? 11.483 5.413 132.486 1.00 51.84 126 GLU A C 1
ATOM 908 O O . GLU A 1 126 ? 11.762 4.655 131.547 1.00 51.87 126 GLU A O 1
ATOM 910 N N . ILE A 1 127 ? 11.513 6.747 132.391 1.00 51.17 127 ILE A N 1
ATOM 911 C CA . ILE A 1 127 ? 12.080 7.474 131.250 1.00 50.17 127 ILE A CA 1
ATOM 912 C C . ILE A 1 127 ? 13.372 8.220 131.639 1.00 49.42 127 ILE A C 1
ATOM 913 O O . ILE A 1 127 ? 13.944 8.940 130.815 1.00 49.38 127 ILE A O 1
ATOM 915 N N . ALA A 1 128 ? 13.819 8.046 132.889 1.00 48.53 128 ALA A N 1
ATOM 916 C CA . ALA A 1 128 ? 15.108 8.594 133.368 1.00 47.53 128 ALA A CA 1
ATOM 917 C C . ALA A 1 128 ? 16.267 7.612 133.162 1.00 46.84 128 ALA A C 1
ATOM 918 O O . ALA A 1 128 ? 17.413 8.029 132.983 1.00 46.91 128 ALA A O 1
ATOM 920 N N . ALA A 1 129 ? 15.949 6.316 133.177 1.00 45.97 129 ALA A N 1
ATOM 921 C CA . ALA A 1 129 ? 16.920 5.235 132.982 1.00 45.13 129 ALA A CA 1
ATOM 922 C C . ALA A 1 129 ? 17.421 5.147 131.551 1.00 44.53 129 ALA A C 1
ATOM 923 O O . ALA A 1 129 ? 18.375 4.412 131.262 1.00 44.48 129 ALA A O 1
ATOM 925 N N . GLU A 1 130 ? 16.755 5.882 130.660 1.00 43.83 130 GLU A N 1
ATOM 926 C CA . GLU A 1 130 ? 17.131 5.940 129.247 1.00 43.15 130 GLU A CA 1
ATOM 927 C C . GLU A 1 130 ? 18.494 6.611 129.144 1.00 42.52 130 GLU A C 1
ATOM 928 O O . GLU A 1 130 ? 19.484 5.968 128.780 1.00 42.65 130 GLU A O 1
ATOM 930 N N . THR A 1 131 ? 18.530 7.893 129.498 1.00 41.48 131 THR A N 1
ATOM 931 C CA . THR A 1 131 ? 19.764 8.652 129.649 1.00 40.78 131 THR A CA 1
ATOM 932 C C . THR A 1 131 ? 20.857 7.845 130.399 1.00 40.12 131 THR A C 1
ATOM 933 O O . THR A 1 131 ? 22.004 7.765 129.942 1.00 40.29 131 THR A O 1
ATOM 945 N N . ALA A 1 133 ? 21.223 4.528 130.93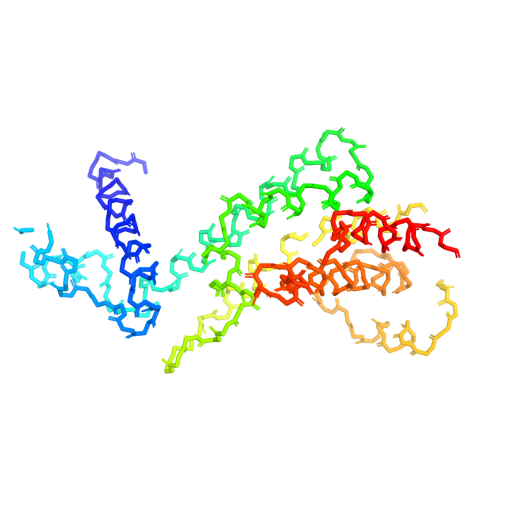5 1.00 33.69 133 ALA A N 1
ATOM 946 C CA . ALA A 1 133 ? 21.721 3.355 130.226 1.00 31.74 133 ALA A CA 1
ATOM 947 C C . ALA A 1 133 ? 22.972 3.687 129.386 1.00 30.30 133 ALA A C 1
ATOM 948 O O . ALA A 1 133 ? 23.933 2.912 129.359 1.00 29.74 133 ALA A O 1
ATOM 950 N N . VAL A 1 134 ? 22.956 4.850 128.732 1.00 28.58 134 VAL A N 1
ATOM 951 C CA . VAL A 1 134 ? 24.048 5.279 127.860 1.00 26.98 134 VAL A CA 1
ATOM 952 C C . VAL A 1 134 ? 25.339 5.452 128.645 1.00 26.25 134 VAL A C 1
ATOM 953 O O . VAL A 1 134 ? 26.377 4.956 128.230 1.00 26.66 134 VAL A O 1
ATOM 957 N N . ILE A 1 135 ? 25.272 6.145 129.777 1.00 25.00 135 ILE A N 1
ATOM 958 C CA . ILE A 1 135 ? 26.454 6.366 130.623 1.00 24.18 135 ILE A CA 1
ATOM 959 C C . ILE A 1 135 ? 27.068 5.040 131.062 1.00 24.17 135 ILE A C 1
ATOM 960 O O . ILE A 1 135 ? 28.296 4.843 131.021 1.00 23.80 135 ILE A O 1
ATOM 965 N N . VAL A 1 136 ? 26.194 4.147 131.516 1.00 24.18 136 VAL A N 1
ATOM 966 C CA . VAL A 1 136 ? 26.607 2.817 131.924 1.00 24.19 136 VAL A CA 1
ATOM 967 C C . VAL A 1 136 ? 27.347 2.180 130.754 1.00 24.42 136 VAL A C 1
ATOM 968 O O . VAL A 1 136 ? 28.481 1.701 130.922 1.00 24.65 136 VAL A O 1
ATOM 972 N N . ASP A 1 137 ? 26.720 2.218 129.572 1.00 24.22 137 ASP A N 1
ATOM 973 C CA . ASP A 1 137 ? 27.324 1.687 128.354 1.00 24.10 137 ASP A CA 1
ATOM 974 C C . ASP A 1 137 ? 28.782 2.106 128.260 1.00 24.70 137 ASP A C 1
ATOM 975 O O . ASP A 1 137 ? 29.664 1.251 128.196 1.00 24.53 137 ASP A O 1
ATOM 980 N N . ALA A 1 138 ? 29.033 3.417 128.307 1.00 25.55 138 ALA A N 1
ATOM 981 C CA . ALA A 1 138 ? 30.400 3.942 128.221 1.00 26.39 138 ALA A CA 1
ATOM 982 C C . ALA A 1 138 ? 31.321 3.393 129.319 1.00 27.14 138 ALA A C 1
ATOM 983 O O . ALA A 1 138 ? 32.424 2.903 129.018 1.00 27.63 138 ALA A O 1
ATOM 985 N N . CYS A 1 139 ? 30.854 3.422 130.569 1.00 27.58 139 CYS A N 1
ATOM 986 C CA . CYS A 1 139 ? 31.657 2.949 131.707 1.00 28.10 139 CYS A CA 1
ATOM 987 C C . CYS A 1 139 ? 32.124 1.487 131.621 1.00 28.47 139 CYS A C 1
ATOM 988 O O . CYS A 1 139 ? 32.885 1.038 132.482 1.00 28.40 139 CYS A O 1
ATOM 991 N N . ALA A 1 140 ? 31.649 0.760 130.605 1.00 28.72 140 ALA A N 1
ATOM 992 C CA . ALA A 1 140 ? 32.279 -0.485 130.162 1.00 29.32 140 ALA A CA 1
ATOM 993 C C . ALA A 1 140 ? 33.387 -0.120 129.147 1.00 29.63 140 ALA A C 1
ATOM 994 O O . ALA A 1 140 ? 33.242 -0.327 127.916 1.00 29.20 140 ALA A O 1
ATOM 996 N N . ALA A 1 141 ? 34.488 0.435 129.688 1.00 30.05 141 ALA A N 1
ATOM 997 C CA . ALA A 1 141 ? 35.521 1.126 128.907 1.00 30.14 141 ALA A CA 1
ATOM 998 C C . ALA A 1 141 ? 36.867 0.437 129.032 1.00 30.25 141 ALA A C 1
ATOM 999 O O . ALA A 1 141 ? 37.254 0.006 130.119 1.00 30.56 141 ALA A O 1
ATOM 1001 N N . GLY A 1 147 ? 34.492 -8.073 138.881 1.00 47.35 147 GLY A N 1
ATOM 1002 C CA . GLY A 1 147 ? 34.167 -6.731 139.439 1.00 47.59 147 GLY A CA 1
ATOM 1003 C C . GLY A 1 147 ? 35.377 -6.084 140.099 1.00 47.57 147 GLY A C 1
ATOM 1004 O O . GLY A 1 147 ? 36.385 -6.764 140.358 1.00 47.53 147 GLY A O 1
ATOM 1005 N N . THR A 1 148 ? 35.284 -4.774 140.364 1.00 47.43 148 THR A N 1
ATOM 1006 C CA . THR A 1 148 ? 36.353 -4.048 141.083 1.00 47.32 148 THR A CA 1
ATOM 1007 C C . THR A 1 148 ? 35.977 -3.721 142.530 1.00 46.74 148 THR A C 1
ATOM 1008 O O . THR A 1 148 ? 34.860 -3.281 142.808 1.00 46.68 148 THR A O 1
ATOM 1012 N N . ASP A 1 149 ? 36.946 -3.937 143.422 1.00 46.03 149 ASP A N 1
ATOM 1013 C CA . ASP A 1 149 ? 36.814 -3.802 144.880 1.00 45.25 149 ASP A CA 1
ATOM 1014 C C . ASP A 1 149 ? 36.301 -2.465 145.380 1.00 44.58 149 ASP A C 1
ATOM 1015 O O . ASP A 1 149 ? 36.399 -1.455 144.675 1.00 44.90 149 ASP A O 1
ATOM 1020 N N . GLY A 1 150 ? 35.767 -2.464 146.604 1.00 43.53 150 GLY A N 1
ATOM 1021 C CA . GLY A 1 150 ? 35.181 -1.262 147.205 1.00 41.81 150 GLY A CA 1
ATOM 1022 C C . GLY A 1 150 ? 33.774 -1.500 147.717 1.00 40.87 150 GLY A C 1
ATOM 1023 O O . GLY A 1 150 ? 32.973 -2.192 147.078 1.00 40.52 150 GLY A O 1
ATOM 1024 N N . ALA A 1 151 ? 33.464 -0.895 148.859 1.00 40.28 151 ALA A N 1
ATOM 1025 C CA . ALA A 1 151 ? 32.200 -1.130 149.558 1.00 39.98 151 ALA A CA 1
ATOM 1026 C C . ALA A 1 151 ? 30.885 -0.777 148.817 1.00 39.49 151 ALA A C 1
ATOM 1027 O O . ALA A 1 151 ? 29.872 -1.469 149.005 1.00 39.73 151 ALA A O 1
ATOM 1029 N N . PHE A 1 152 ? 30.881 0.275 147.996 1.00 38.33 152 PHE A N 1
ATOM 1030 C CA . PHE A 1 152 ? 29.656 0.641 147.277 1.00 37.52 152 PHE A CA 1
ATOM 1031 C C . PHE A 1 152 ? 29.321 -0.319 146.141 1.00 37.09 152 PHE A C 1
ATOM 1032 O O . PHE A 1 152 ? 28.142 -0.688 145.968 1.00 36.88 152 PHE A O 1
ATOM 1040 N N . ASP A 1 153 ? 30.353 -0.728 145.382 1.00 36.77 153 ASP A N 1
ATOM 1041 C CA . ASP A 1 153 ? 30.233 -1.777 144.356 1.00 36.76 153 ASP A CA 1
ATOM 1042 C C . ASP A 1 153 ? 29.552 -3.029 144.927 1.00 37.23 153 ASP A C 1
ATOM 1043 O O . ASP A 1 153 ? 28.614 -3.561 144.328 1.00 37.66 153 ASP A O 1
ATOM 1048 N N . ALA A 1 154 ? 30.015 -3.487 146.091 1.00 37.25 154 ALA A N 1
ATOM 1049 C CA . ALA A 1 154 ? 29.418 -4.652 146.761 1.00 37.17 154 ALA A CA 1
ATOM 1050 C C . ALA A 1 154 ? 27.912 -4.484 146.959 1.00 36.99 154 ALA A C 1
ATOM 1051 O O . ALA A 1 154 ? 27.136 -5.416 146.714 1.00 36.96 154 ALA A O 1
ATOM 1053 N N . HIS A 1 155 ? 27.516 -3.297 147.410 1.00 36.29 155 HIS A N 1
ATOM 1054 C CA . HIS A 1 155 ? 26.112 -2.959 147.554 1.00 36.05 155 HIS A CA 1
ATOM 1055 C C . HIS A 1 155 ? 25.372 -3.044 146.219 1.00 35.55 155 HIS A C 1
ATOM 1056 O O . HIS A 1 155 ? 24.265 -3.570 146.146 1.00 35.62 155 HIS A O 1
ATOM 1063 N N . LEU A 1 156 ? 26.004 -2.536 145.168 1.00 35.08 156 LEU A N 1
ATOM 1064 C CA . LEU A 1 156 ? 25.376 -2.408 143.854 1.00 34.29 156 LEU A CA 1
ATOM 1065 C C . LEU A 1 156 ? 25.063 -3.740 143.170 1.00 33.78 156 LEU A C 1
ATOM 1066 O O . LEU A 1 156 ? 24.227 -3.790 142.258 1.00 34.02 156 LEU A O 1
ATOM 1071 N N . ASP A 1 157 ? 25.734 -4.805 143.602 1.00 32.55 157 ASP A N 1
ATOM 1072 C CA . ASP A 1 157 ? 25.546 -6.136 143.014 1.00 31.72 157 ASP A CA 1
ATOM 1073 C C . ASP A 1 157 ? 24.169 -6.682 143.336 1.00 31.05 157 ASP A C 1
ATOM 1074 O O . ASP A 1 157 ? 23.573 -7.403 142.539 1.00 30.90 157 ASP A O 1
ATOM 1079 N N . THR A 1 158 ? 23.677 -6.335 144.519 1.00 30.24 158 THR A N 1
ATOM 1080 C CA . THR A 1 158 ? 22.332 -6.701 144.939 1.00 29.41 158 THR A CA 1
ATOM 1081 C C . THR A 1 158 ? 21.316 -5.560 144.650 1.00 28.64 158 THR A C 1
ATOM 1082 O O . THR A 1 158 ? 20.100 -5.764 144.720 1.00 28.33 158 THR A O 1
ATOM 1086 N N . HIS A 1 159 ? 21.827 -4.383 144.276 1.00 27.76 159 HIS A N 1
ATOM 1087 C CA . HIS A 1 159 ? 20.995 -3.188 144.073 1.00 26.84 159 HIS A CA 1
ATOM 1088 C C . HIS A 1 159 ? 21.210 -2.504 142.714 1.00 26.16 159 HIS A C 1
ATOM 1089 O O . HIS A 1 159 ? 21.875 -1.467 142.623 1.00 26.29 159 HIS A O 1
ATOM 1096 N N . ARG A 1 160 ? 20.627 -3.072 141.660 1.00 25.05 160 ARG A N 1
ATOM 1097 C CA . ARG A 1 160 ? 20.926 -2.614 140.299 1.00 23.89 160 ARG A CA 1
ATOM 1098 C C . ARG A 1 160 ? 19.770 -2.725 139.312 1.00 23.22 160 ARG A C 1
ATOM 1099 O O . ARG A 1 160 ? 19.956 -2.465 138.114 1.00 22.97 160 ARG A O 1
ATOM 1107 N N . GLN A 1 161 ? 18.594 -3.104 139.820 1.00 22.23 161 GLN A N 1
ATOM 1108 C CA . GLN A 1 161 ? 17.369 -3.245 139.022 1.00 21.39 161 GLN A CA 1
ATOM 1109 C C . GLN A 1 161 ? 17.165 -2.122 137.994 1.00 20.72 161 GLN A C 1
ATOM 1110 O O . GLN A 1 161 ? 16.330 -2.235 137.100 1.00 20.76 161 GLN A O 1
ATOM 1112 N N . TRP A 1 162 ? 17.942 -1.052 138.127 1.00 19.89 162 TRP A N 1
ATOM 1113 C CA . TRP A 1 162 ? 17.959 0.052 137.174 1.00 19.24 162 TRP A CA 1
ATOM 1114 C C . TRP A 1 162 ? 19.013 -0.126 136.059 1.00 19.46 162 TRP A C 1
ATOM 1115 O O . TRP A 1 162 ? 19.634 0.856 135.640 1.00 19.94 162 TRP A O 1
ATOM 1126 N N . ALA A 1 163 ? 19.225 -1.355 135.578 1.00 19.46 163 ALA A N 1
ATOM 1127 C CA . ALA A 1 163 ? 20.138 -1.588 134.440 1.00 19.26 163 ALA A CA 1
ATOM 1128 C C . ALA A 1 163 ? 20.055 -3.000 133.867 1.00 19.19 163 ALA A C 1
ATOM 1129 O O . ALA A 1 163 ? 19.004 -3.639 133.9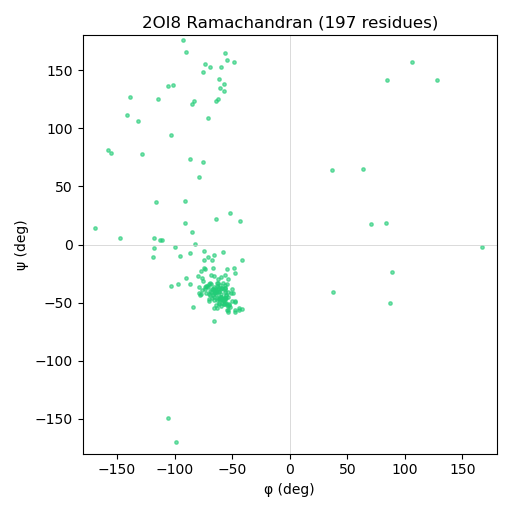03 1.00 19.01 163 ALA A O 1
ATOM 1131 N N . ASP A 1 165 ? 19.128 -6.924 132.736 1.00 25.49 165 ASP A N 1
ATOM 1132 C CA . ASP A 1 165 ? 20.128 -7.855 133.250 1.00 25.55 165 ASP A CA 1
ATOM 1133 C C . ASP A 1 165 ? 21.388 -7.812 132.378 1.00 25.55 165 ASP A C 1
ATOM 1134 O O . ASP A 1 165 ? 21.828 -8.850 131.834 1.00 25.70 165 ASP A O 1
ATOM 1136 N N . ARG A 1 166 ? 21.978 -6.613 132.265 1.00 25.47 166 ARG A N 1
ATOM 1137 C CA . ARG A 1 166 ? 22.986 -6.380 131.231 1.00 25.55 166 ARG A CA 1
ATOM 1138 C C . ARG A 1 166 ? 24.280 -5.713 131.701 1.00 25.76 166 ARG A C 1
ATOM 1139 O O . ARG A 1 166 ? 24.267 -4.538 132.091 1.00 25.61 166 ARG A O 1
ATOM 1147 N N . PRO A 1 167 ? 25.381 -6.477 131.790 1.00 25.85 167 PRO A N 1
ATOM 1148 C CA . PRO A 1 167 ? 25.810 -7.614 132.570 1.00 25.90 167 PRO A CA 1
ATOM 1149 C C . PRO A 1 167 ? 27.032 -7.047 133.335 1.00 26.17 167 PRO A C 1
ATOM 1150 O O . PRO A 1 167 ? 27.743 -7.773 134.065 1.00 26.19 167 PRO A O 1
ATOM 1154 N N . ALA A 1 168 ? 27.221 -5.724 133.144 1.00 26.57 168 ALA A N 1
ATOM 1155 C CA . ALA A 1 168 ? 28.406 -4.937 133.532 1.00 26.95 168 ALA A CA 1
ATOM 1156 C C . ALA A 1 168 ? 28.769 -4.988 135.011 1.00 27.11 168 ALA A C 1
ATOM 1157 O O . ALA A 1 168 ? 27.842 -4.858 135.895 1.00 27.06 168 ALA A O 1
ATOM 1159 N N . PRO A 1 169 ? 30.130 -5.112 135.287 1.00 27.30 169 PRO A N 1
ATOM 1160 C CA . PRO A 1 169 ? 30.550 -5.248 136.684 1.00 27.32 169 PRO A CA 1
ATOM 1161 C C . PRO A 1 169 ? 30.117 -3.996 137.450 1.00 27.15 169 PRO A C 1
ATOM 1162 O O . PRO A 1 169 ? 30.154 -2.883 136.904 1.00 27.01 169 PRO A O 1
ATOM 1166 N N . SER A 1 170 ? 29.693 -4.187 138.694 1.00 27.12 170 SER A N 1
ATOM 1167 C CA . SER A 1 170 ? 29.102 -3.111 139.455 1.00 27.18 170 SER A CA 1
ATOM 1168 C C . SER A 1 170 ? 29.981 -1.871 139.547 1.00 27.13 170 SER A C 1
ATOM 1169 O O . SER A 1 170 ? 29.467 -0.779 139.789 1.00 27.67 170 SER A O 1
ATOM 1172 N N . SER A 1 171 ? 31.291 -2.018 139.339 1.00 27.01 171 SER A N 1
ATOM 1173 C CA . SER A 1 171 ? 32.201 -0.856 139.335 1.00 26.84 171 SER A CA 1
ATOM 1174 C C . SER A 1 171 ? 31.889 0.119 138.204 1.00 26.61 171 SER A C 1
ATOM 1175 O O . SER A 1 171 ? 32.042 1.337 138.363 1.00 26.58 171 SER A O 1
ATOM 1178 N N . ALA A 1 172 ? 31.430 -0.426 137.079 1.00 26.48 172 ALA A N 1
ATOM 1179 C CA . ALA A 1 172 ? 30.971 0.386 135.959 1.00 25.98 172 ALA A CA 1
ATOM 1180 C C . ALA A 1 172 ? 29.709 1.141 136.335 1.00 25.84 172 ALA A C 1
ATOM 1181 O O . ALA A 1 172 ? 29.543 2.293 135.945 1.00 26.17 172 ALA A O 1
ATOM 1183 N N . LEU A 1 173 ? 28.818 0.510 137.100 1.00 25.62 173 LEU A N 1
ATOM 1184 C CA . LEU A 1 173 ? 27.602 1.206 137.548 1.00 25.37 173 LEU A CA 1
ATOM 1185 C C . LEU A 1 173 ? 27.964 2.298 138.551 1.00 25.42 173 LEU A C 1
ATOM 1186 O O . LEU A 1 173 ? 27.397 3.398 138.524 1.00 25.96 173 LEU A O 1
ATOM 1191 N N . HIS A 1 174 ? 28.911 1.983 139.431 1.00 25.22 174 HIS A N 1
ATOM 1192 C CA . HIS A 1 174 ? 29.445 2.935 140.397 1.00 24.94 174 HIS A CA 1
ATOM 1193 C C . HIS A 1 174 ? 30.061 4.146 139.680 1.00 24.80 174 HIS A C 1
ATOM 1194 O O . HIS A 1 174 ? 29.749 5.308 139.997 1.00 24.26 174 HIS A O 1
ATOM 1201 N N . ARG A 1 175 ? 30.923 3.871 138.706 1.00 24.20 175 ARG A N 1
ATOM 1202 C CA . ARG A 1 175 ? 31.471 4.932 137.881 1.00 24.10 175 ARG A CA 1
ATOM 1203 C C . ARG A 1 175 ? 30.375 5.776 137.208 1.00 23.57 175 ARG A C 1
ATOM 1204 O O . ARG A 1 175 ? 30.441 7.002 137.232 1.00 23.75 175 ARG A O 1
ATOM 1212 N N . ALA A 1 176 ? 29.368 5.130 136.616 1.00 22.93 176 ALA A N 1
ATOM 1213 C CA . ALA A 1 176 ? 28.243 5.857 135.986 1.00 22.00 176 ALA A CA 1
ATOM 1214 C C . ALA A 1 176 ? 27.512 6.819 136.942 1.00 21.40 176 ALA A C 1
ATOM 1215 O O . ALA A 1 176 ? 27.223 7.970 136.605 1.00 21.72 176 ALA A O 1
ATOM 1217 N N . LEU A 1 177 ? 27.199 6.331 138.134 1.00 21.02 177 LEU A N 1
ATOM 1218 C CA . LEU A 1 177 ? 26.563 7.144 139.170 1.00 19.88 177 LEU A CA 1
ATOM 1219 C C . LEU A 1 177 ? 27.450 8.329 139.576 1.00 18.93 177 LEU A C 1
ATOM 1220 O O . LEU A 1 177 ? 26.952 9.419 139.740 1.00 19.32 177 LEU A O 1
ATOM 1225 N N . SER A 1 178 ? 28.760 8.103 139.692 1.00 18.10 178 SER A N 1
ATOM 1226 C CA . SER A 1 178 ? 29.758 9.153 139.976 1.00 17.26 178 SER A CA 1
ATOM 1227 C C . SER A 1 178 ? 29.887 10.225 138.897 1.00 16.53 178 SER A C 1
ATOM 1228 O O . SER A 1 178 ? 30.080 11.409 139.198 1.00 16.46 178 SER A O 1
ATOM 1231 N N . PHE A 1 179 ? 29.822 9.800 137.647 1.00 15.26 179 PHE A N 1
ATOM 1232 C CA . PHE A 1 179 ? 29.798 10.717 136.519 1.00 14.53 179 PHE A CA 1
ATOM 1233 C C . PHE A 1 179 ? 28.544 11.602 136.639 1.00 14.13 179 PHE A C 1
ATOM 1234 O O . PHE A 1 179 ? 28.609 12.827 136.578 1.00 13.66 179 PHE A O 1
ATOM 1242 N N . TRP A 1 180 ? 27.401 10.956 136.823 1.00 13.87 180 TRP A N 1
ATOM 1243 C CA . TRP A 1 180 ? 26.128 11.639 136.954 1.00 13.65 180 TRP A CA 1
ATOM 1244 C C . TRP A 1 180 ? 26.183 12.702 138.066 1.00 13.15 180 TRP A C 1
ATOM 1245 O O . TRP A 1 180 ? 25.868 13.871 137.845 1.00 13.37 180 TRP A O 1
ATOM 1256 N N . SER A 1 181 ? 26.614 12.303 139.255 1.00 12.06 181 SER A N 1
ATOM 1257 C CA . SER A 1 181 ? 26.481 13.185 140.396 1.00 11.04 181 SER A CA 1
ATOM 1258 C C . SER A 1 181 ? 27.557 14.237 140.370 1.00 10.13 181 SER A C 1
ATOM 1259 O O . SER A 1 181 ? 27.269 15.389 140.609 1.00 10.76 181 SER A O 1
ATOM 1262 N N . ARG A 1 182 ? 28.789 13.855 140.069 1.00 9.32 182 ARG A N 1
ATOM 1263 C CA . ARG A 1 182 ? 29.885 14.823 139.979 1.00 8.93 182 ARG A CA 1
ATOM 1264 C C . ARG A 1 182 ? 29.647 15.987 138.983 1.00 8.75 182 ARG A C 1
ATOM 1265 O O . ARG A 1 182 ? 29.888 17.159 139.319 1.00 8.42 182 ARG A O 1
ATOM 1273 N N . LEU A 1 183 ? 29.171 15.665 137.781 1.00 8.03 183 LEU A N 1
ATOM 1274 C CA . LEU A 1 183 ? 28.926 16.678 136.734 1.00 7.85 183 LEU A CA 1
ATOM 1275 C C . LEU A 1 183 ? 27.668 17.542 136.938 1.00 8.13 183 LEU A C 1
ATOM 1276 O O . LEU A 1 183 ? 27.611 18.716 136.509 1.00 7.94 183 LEU A O 1
ATOM 1281 N N . HIS A 1 184 ? 26.653 16.946 137.567 1.00 8.30 184 HIS A N 1
ATOM 1282 C CA . HIS A 1 184 ? 25.470 17.691 137.994 1.00 8.45 184 HIS A CA 1
ATOM 1283 C C . HIS A 1 184 ? 25.793 18.641 139.133 1.00 8.08 184 HIS A C 1
ATOM 1284 O O . HIS A 1 184 ? 25.227 19.733 139.200 1.00 8.09 184 HIS A O 1
ATOM 1291 N N . GLY A 1 185 ? 26.732 18.226 139.993 1.00 7.97 185 GLY A N 1
ATOM 1292 C CA . GLY A 1 185 ? 27.222 19.039 141.103 1.00 7.00 185 GLY A CA 1
ATOM 1293 C C . GLY A 1 185 ? 27.731 20.339 140.547 1.00 7.15 185 GLY A C 1
ATOM 1294 O O . GLY A 1 185 ? 27.334 21.398 141.004 1.00 6.85 185 GLY A O 1
ATOM 1295 N N . VAL A 1 186 ? 28.578 20.278 139.522 1.00 7.24 186 VAL A N 1
ATOM 1296 C CA . VAL A 1 186 ? 29.060 21.532 138.944 1.00 7.57 186 VAL A CA 1
ATOM 1297 C C . VAL A 1 186 ? 28.038 22.241 138.042 1.00 7.27 186 VAL A C 1
ATOM 1298 O O . VAL A 1 186 ? 27.890 23.442 138.131 1.00 7.86 186 VAL A O 1
ATOM 1302 N N . LEU A 1 187 ? 27.280 21.501 137.250 1.00 6.92 187 LEU A N 1
ATOM 1303 C CA . LEU A 1 187 ? 26.278 22.136 136.412 1.00 6.90 187 LEU A CA 1
ATOM 1304 C C . LEU A 1 187 ? 25.231 22.894 137.203 1.00 6.66 187 LEU A C 1
ATOM 1305 O O . LEU A 1 187 ? 24.904 24.041 136.878 1.00 7.02 187 LEU A O 1
ATOM 1310 N N . SER A 1 188 ? 24.699 22.283 138.245 1.00 6.34 188 SER A N 1
ATOM 1311 C CA . SER A 1 188 ? 23.640 22.974 138.952 1.00 6.92 188 SER A CA 1
ATOM 1312 C C . SER A 1 188 ? 24.184 24.031 139.890 1.00 6.83 188 SER A C 1
ATOM 1313 O O . SER A 1 188 ? 23.532 25.037 140.134 1.00 6.91 188 SER A O 1
ATOM 1316 N N . LEU A 1 189 ? 25.404 23.851 140.379 1.00 7.48 189 LEU A N 1
ATOM 1317 C CA . LEU A 1 189 ? 26.033 24.932 141.147 1.00 7.31 189 LEU A CA 1
ATOM 1318 C C . LEU A 1 189 ? 26.277 26.122 140.288 1.00 7.74 189 LEU A C 1
ATOM 1319 O O . LEU A 1 189 ? 26.048 27.225 140.734 1.00 7.40 189 LEU A O 1
ATOM 1324 N N . GLU A 1 190 ? 26.725 25.925 139.049 1.00 9.04 190 GLU A N 1
ATOM 1325 C CA . GLU A 1 190 ? 26.891 27.088 138.168 1.00 10.43 190 GLU A CA 1
ATOM 1326 C C . GLU A 1 190 ? 25.572 27.707 137.735 1.00 9.86 190 GLU A C 1
ATOM 1327 O O . GLU A 1 190 ? 25.392 28.918 137.892 1.00 10.12 190 GLU A O 1
ATOM 1333 N N . LEU A 1 191 ? 24.638 26.875 137.266 1.00 9.95 191 LEU A N 1
ATOM 1334 C CA . LEU A 1 191 ? 23.261 27.309 136.937 1.00 9.49 191 LEU A CA 1
ATOM 1335 C C . LEU A 1 191 ? 22.463 27.909 138.117 1.00 9.88 191 LEU A C 1
ATOM 1336 O O . LEU A 1 191 ? 21.561 28.723 137.911 1.00 10.24 191 LEU A O 1
ATOM 1341 N N . ALA A 1 192 ? 22.775 27.490 139.345 1.00 9.66 192 ALA A N 1
ATOM 1342 C CA . ALA A 1 192 ? 22.136 28.030 140.540 1.00 9.43 192 ALA A CA 1
ATOM 1343 C C . ALA A 1 192 ? 22.784 29.340 140.982 1.00 9.73 192 ALA A C 1
ATOM 1344 O O . ALA A 1 192 ? 22.395 29.895 141.990 1.00 10.27 192 ALA A O 1
ATOM 1346 N N . GLY A 1 193 ? 23.795 29.810 140.254 1.00 10.15 193 GLY A N 1
ATOM 1347 C CA . GLY A 1 193 ? 24.423 31.099 140.522 1.00 10.61 193 GLY A CA 1
ATOM 1348 C C . GLY A 1 193 ? 25.493 31.094 141.608 1.00 11.52 193 GLY A C 1
ATOM 1349 O O . GLY A 1 193 ? 25.859 32.164 142.114 1.00 11.28 193 GLY A O 1
ATOM 1350 N N . GLN A 1 194 ? 26.027 29.915 141.939 1.00 11.86 194 GLN A N 1
ATOM 1351 C CA . GLN A 1 194 ? 26.919 29.778 143.109 1.00 13.42 194 GLN A CA 1
ATOM 1352 C C . GLN A 1 194 ? 28.403 30.064 142.886 1.00 14.98 194 GLN A C 1
ATOM 1353 O O . GLN A 1 194 ? 29.165 30.092 143.850 1.00 15.80 194 GLN A O 1
ATOM 1359 N N . PHE A 1 195 ? 28.805 30.271 141.637 1.00 16.68 195 PHE A N 1
ATOM 1360 C CA . PHE A 1 195 ? 30.192 30.597 141.303 1.00 18.53 195 PHE A CA 1
ATOM 1361 C C . PHE A 1 195 ? 30.289 32.035 140.768 1.00 20.44 195 PHE A C 1
ATOM 1362 O O . PHE A 1 195 ? 31.346 32.481 140.326 1.00 20.69 195 PHE A O 1
ATOM 1370 N N . THR A 1 196 ? 29.153 32.735 140.786 1.00 23.11 196 THR A N 1
ATOM 1371 C CA . THR A 1 196 ? 29.094 34.193 140.646 1.00 25.06 196 THR A CA 1
ATOM 1372 C C . THR A 1 196 ? 29.955 34.819 141.738 1.00 26.23 196 THR A C 1
ATOM 1373 O O . THR A 1 196 ? 29.863 34.458 142.913 1.00 26.37 196 THR A O 1
ATOM 1377 N N . GLY A 1 197 ? 30.799 35.754 141.347 1.00 27.82 197 GLY A N 1
ATOM 1378 C CA . GLY A 1 197 ? 31.670 36.396 142.308 1.00 29.97 197 GLY A CA 1
ATOM 1379 C C . GLY A 1 197 ? 32.659 35.428 142.934 1.00 31.21 197 GLY A C 1
ATOM 1380 O O . GLY A 1 197 ? 33.183 35.695 144.003 1.00 31.57 197 GLY A O 1
ATOM 1389 N N . GLY A 1 199 ? 34.910 34.204 140.518 1.00 31.83 199 GLY A N 1
ATOM 1390 C CA . GLY A 1 199 ? 35.967 34.708 139.629 1.00 30.04 199 GLY A CA 1
ATOM 1391 C C . GLY A 1 199 ? 36.889 33.703 138.956 1.00 28.86 199 GLY A C 1
ATOM 1392 O O . GLY A 1 199 ? 37.774 34.087 138.192 1.00 29.13 199 GLY A O 1
ATOM 1393 N N . PHE A 1 200 ? 36.709 32.421 139.245 1.00 27.44 200 PHE A N 1
ATOM 1394 C CA . PHE A 1 200 ? 37.384 31.389 138.472 1.00 25.90 200 PHE A CA 1
ATOM 1395 C C . PHE A 1 200 ? 36.467 30.931 137.336 1.00 24.84 200 PHE A C 1
ATOM 1396 O O . PHE A 1 200 ? 35.316 31.375 137.234 1.00 24.16 200 PHE A O 1
ATOM 1404 N N . ASP A 1 201 ? 36.993 30.050 136.490 1.00 23.44 201 ASP A N 1
ATOM 1405 C CA . ASP A 1 201 ? 36.305 29.606 135.308 1.00 22.24 201 ASP A CA 1
ATOM 1406 C C . ASP A 1 201 ? 35.769 28.220 135.582 1.00 22.28 201 ASP A C 1
ATOM 1407 O O . ASP A 1 201 ? 36.471 27.213 135.424 1.00 22.09 201 ASP A O 1
ATOM 1412 N N . SER A 1 202 ? 34.506 28.185 136.010 1.00 22.09 202 SER A N 1
ATOM 1413 C CA . SER A 1 202 ? 33.800 26.948 136.344 1.00 21.51 202 SER A CA 1
ATOM 1414 C C . SER A 1 202 ? 33.821 25.907 135.215 1.00 20.85 202 SER A C 1
ATOM 1415 O O . SER A 1 202 ? 33.788 24.716 135.494 1.00 21.20 202 SER A O 1
ATOM 1418 N N . ALA A 1 203 ? 33.884 26.352 133.959 1.00 19.48 203 ALA A N 1
ATOM 1419 C CA . ALA A 1 203 ? 34.061 25.437 132.834 1.00 18.38 203 ALA A CA 1
ATOM 1420 C C . ALA A 1 203 ? 35.349 24.606 132.983 1.00 17.62 203 ALA A C 1
ATOM 1421 O O . ALA A 1 203 ? 35.402 23.445 132.565 1.00 17.47 203 ALA A O 1
ATOM 1423 N N . LEU A 1 204 ? 36.374 25.204 133.586 1.00 16.71 204 LEU A N 1
ATOM 1424 C CA . LEU A 1 204 ? 37.657 24.516 133.800 1.00 16.25 204 LEU A CA 1
ATOM 1425 C C . LEU A 1 204 ? 37.523 23.563 134.968 1.00 15.61 204 LEU A C 1
ATOM 1426 O O . LEU A 1 204 ? 38.000 22.429 134.889 1.00 15.10 204 LEU A O 1
ATOM 1431 N N . LEU A 1 205 ? 36.851 24.023 136.032 1.00 15.14 205 LEU A N 1
ATOM 1432 C CA . LEU A 1 205 ? 36.404 23.122 137.109 1.00 14.58 205 LEU A CA 1
ATOM 1433 C C . LEU A 1 205 ? 35.698 21.871 136.557 1.00 14.39 205 LEU A C 1
ATOM 1434 O O . LEU A 1 205 ? 36.039 20.746 136.930 1.00 14.36 205 LEU A O 1
ATOM 1439 N N . PHE A 1 206 ? 34.752 22.081 135.650 1.00 14.07 206 PHE A N 1
ATOM 1440 C CA . PHE A 1 206 ? 34.025 20.997 135.011 1.00 14.47 206 PHE A CA 1
ATOM 1441 C C . PHE A 1 206 ? 34.987 20.068 134.285 1.00 15.22 206 PHE A C 1
ATOM 1442 O O . PHE A 1 206 ? 34.893 18.845 134.447 1.00 15.40 206 PHE A O 1
ATOM 1450 N N . GLU A 1 207 ? 35.901 20.645 133.493 1.00 15.84 207 GLU A N 1
ATOM 1451 C CA . GLU A 1 207 ? 36.974 19.873 132.841 1.00 16.94 207 GLU A CA 1
ATOM 1452 C C . GLU A 1 207 ? 37.815 19.070 133.824 1.00 17.28 207 GLU A C 1
ATOM 1453 O O . GLU A 1 207 ? 38.166 17.914 133.536 1.00 17.41 207 GLU A O 1
ATOM 1459 N N . ALA A 1 208 ? 38.177 19.700 134.944 1.00 17.21 208 ALA A N 1
ATOM 1460 C CA . ALA A 1 208 ? 38.973 19.033 135.961 1.00 17.81 208 ALA A CA 1
ATOM 1461 C C . ALA A 1 208 ? 38.208 17.827 136.515 1.00 18.71 208 ALA A C 1
ATOM 1462 O O . ALA A 1 208 ? 38.740 16.715 136.543 1.00 19.08 208 ALA A O 1
ATOM 1464 N N . GLU A 1 209 ? 36.955 18.037 136.916 1.00 19.17 209 GLU A N 1
ATOM 1465 C CA . GLU A 1 209 ? 36.143 16.965 137.489 1.00 20.03 209 GLU A CA 1
ATOM 1466 C C . GLU A 1 209 ? 35.947 15.804 136.530 1.00 21.07 209 GLU A C 1
ATOM 1467 O O . GLU A 1 209 ? 35.966 14.653 136.942 1.00 20.61 209 GLU A O 1
ATOM 1473 N N . LEU A 1 210 ? 35.769 16.125 135.251 1.00 22.92 210 LEU A N 1
ATOM 1474 C CA . LEU A 1 210 ? 35.661 15.127 134.206 1.00 24.57 210 LEU A CA 1
ATOM 1475 C C . LEU A 1 210 ? 36.960 14.336 134.116 1.00 26.61 210 LEU A C 1
ATOM 1476 O O . LEU A 1 210 ? 36.956 13.113 134.203 1.00 26.70 210 LEU A O 1
ATOM 1481 N N . LYS A 1 211 ? 38.070 15.045 133.957 1.00 29.18 211 LYS A N 1
ATOM 1482 C CA . LYS A 1 211 ? 39.371 14.412 133.808 1.00 32.09 211 LYS A CA 1
ATOM 1483 C C . LYS A 1 211 ? 39.601 13.445 134.981 1.00 33.83 211 LYS A C 1
ATOM 1484 O O . LYS A 1 211 ? 39.804 12.255 134.770 1.00 34.17 211 LYS A O 1
ATOM 1490 N N . ASP A 1 212 ? 39.518 13.973 136.203 1.00 36.21 212 ASP A N 1
ATOM 1491 C CA . ASP A 1 212 ? 39.640 13.237 137.477 1.00 38.40 212 ASP A CA 1
ATOM 1492 C C . ASP A 1 212 ? 38.807 11.951 137.536 1.00 40.33 212 ASP A C 1
ATOM 1493 O O . ASP A 1 212 ? 39.102 11.021 138.290 1.00 40.39 212 ASP A O 1
ATOM 1498 N N . LEU A 1 213 ? 37.757 11.924 136.730 1.00 42.91 213 LEU A N 1
ATOM 1499 C CA . LEU A 1 213 ? 36.748 10.883 136.774 1.00 45.49 213 LEU A CA 1
ATOM 1500 C C . LEU A 1 213 ? 37.040 9.822 135.721 1.00 47.60 213 LEU A C 1
ATOM 1501 O O . LEU A 1 213 ? 36.778 8.635 135.924 1.00 47.53 213 LEU A O 1
ATOM 1506 N N . LEU A 1 214 ? 37.594 10.276 134.602 1.00 50.49 214 LEU A N 1
ATOM 1507 C CA . LEU A 1 214 ? 37.932 9.427 133.479 1.00 53.50 214 LEU A CA 1
ATOM 1508 C C . LEU A 1 214 ? 39.134 8.537 133.852 1.00 56.08 214 LEU A C 1
ATOM 1509 O O . LEU A 1 214 ? 40.258 9.031 134.004 1.00 55.99 214 LEU A O 1
ATOM 1514 N N . GLY A 1 215 ? 38.861 7.236 134.022 1.00 59.26 215 GLY A N 1
ATOM 1515 C CA . GLY A 1 215 ? 39.844 6.198 134.410 1.00 63.24 215 GLY A CA 1
ATOM 1516 C C . GLY A 1 215 ? 40.914 6.610 135.414 1.00 66.38 215 GLY A C 1
ATOM 1517 O O . GLY A 1 215 ? 42.105 6.562 135.084 1.00 66.10 215 GLY A O 1
ATOM 1518 N N . PRO A 1 216 ? 40.509 6.959 136.663 1.00 69.20 216 PRO A N 1
ATOM 1519 C CA . PRO A 1 216 ? 41.415 7.776 137.492 1.00 70.75 216 PRO A CA 1
ATOM 1520 C C . PRO A 1 216 ? 42.524 6.936 138.150 1.00 71.80 216 PRO A C 1
ATOM 1521 O O . PRO A 1 216 ? 42.243 5.946 138.858 1.00 72.22 216 PRO A O 1
#

InterPro domains:
  IPR001647 DNA-binding HTH domain, TetR-type [PF00440] (23-66)
  IPR001647 DNA-binding HTH domain, TetR-type [PS50977] (15-75)
  IPR009057 Homedomain-like superfamily [SSF46689] (9-82)
  IPR025996 HTH-type transcriptional regulator MT1864/Rv1816-like, C-terminal domain [PF13305] (89-213)
  IPR036271 Tetracyclin repressor-like, C-terminal domain superfamily [SSF48498] (88-214)
  IPR050109 HTH-type, TetR-like transcriptional regulator [PTHR30055] (1-172)

B-factor: mean 22.58, std 13.0, range [2.5, 76.84]

Organism: Streptomyces coelicolor (strain ATCC BAA-471 / A3(2) / M145) (NCBI:txid100226)

Radius of gyration: 19.47 Å; Cα contacts (8 Å, |Δi|>4): 164; chains: 1; bounding box: 54×44×39 Å

Solvent-accessible surface area: 11241 Å² total

Secondary structure (DSSP, 8-state):
--SS--HHHHHHHHHHHHHHHHHHH-TTS--HHHHHH---HHHHHTT-SSHHHHHHHHHHHHHHHHHHHHHHHHHTT--HHHHHHHHHHHHHH-HHHHHHHHSSPPTT----GGGTTTTS---HHHHHH-----SHHHHHHHHS---------HHHHHHHHHHHHHHHHHHHHHHTTTT-----HHHHHHHHHHHHS--